Protein AF-A0A7S1SWR7-F1 (afdb_monomer)

Sequence (263 aa):
DARFLPPALGGLPREDAVSFLPQLVTLESRAFLAALSRLLERRQGREALFTPAQLLVAIHGIEISAGPSPTPSLDQVKAAIQACLNNRRYFGKEALALTLENMKQMTPLPKLFMWTVICMSRTASELGPFILGLLREITPKVWGAREQWQGFVMCCKLMAPASFPLLAELSPEMLAAAAKRLPRPLLLNLKAFATGERCQLAEMQRRRVVEVVDAAAAKPPAPKPTAEAAAAAAPAATTAAATTSGATEGSGVVDNGTDDEVE

Radius of gyration: 29.42 Å; Cα contacts (8 Å, |Δi|>4): 214; chains: 1; bounding box: 88×69×75 Å

Nearest PDB structures (foldseek):
  6iur-assembly1_B  TM=4.273E-01  e=7.123E-01  Homo sapiens
  5wyl-assembly2_C  TM=2.829E-01  e=8.411E+00  Thermochaetoides thermophila DSM 1495
  6qnx-assembly1_A  TM=2.712E-01  e=8.790E+00  Homo sapiens

Foldseek 3Di:
DLLPVQVVLLPDALVVVLVCLQSLLPDDLVSNVSSVCSQDDDDDNRHRSDQLLRVLLSLLVQDADPDPDSGDHPVSSVVSNLSSLQPCVRCPPVSVLSNLVVQLPDVLRRPCNLVSLQSCVVSPVVCLVVSLVSLLVCVVNQVVPVSSLVSSLVSLQVSPPVSLLVLLPDDLVSNLVSLLVHDLVVLVVSLCQLPDPVDPDDPVSSVSSNVSSVVSNPDDNDDDPPPVVVPPDDDDDDDDDDDDDDDDDDDDDDDDDDDDDDD

InterPro domains:
  IPR021850 Symplekin/Pta1 [PTHR15245] (1-232)
  IPR022075 Symplekin C-terminal [PF12295] (1-180)

Organism: NCBI:txid63592

Secondary structure (DSSP, 8-state):
-GGGHHHHGGGS-HHHHHHHHHHHTTS-HHHHHHHHHHHHS-BTTBPPS--HHHHHHHHHT-----SSS-PPPHHHHHHHHHHHHH-TTTS-HHHHHHHHHHHHHSSSPPTTHHHHHHHHHHH-GGGHHHHHHHHHHHHHHHHT-HHHHHHHHHHHHHTTTTTHHHHHHS-HHHHHHHHTTS-HHHHHHHHHHHTSTT--S-HHHHHHHHHHHHHHHHSPPPPP--GGGGSS--PPP--------------------------

Mean predicted aligned error: 11.48 Å

Structure (mmCIF, N/CA/C/O backbone):
data_AF-A0A7S1SWR7-F1
#
_entry.id   AF-A0A7S1SWR7-F1
#
loop_
_atom_site.group_PDB
_atom_site.id
_atom_site.type_symbol
_atom_site.label_atom_id
_atom_site.label_alt_id
_atom_sit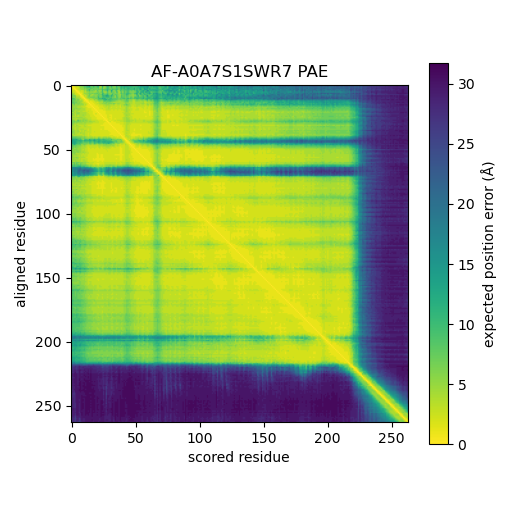e.label_comp_id
_atom_site.label_asym_id
_atom_site.label_entity_id
_atom_site.label_seq_id
_atom_site.pdbx_PDB_ins_code
_atom_site.Cartn_x
_atom_site.Cartn_y
_atom_site.Cartn_z
_atom_site.occupancy
_atom_site.B_iso_or_equiv
_atom_site.auth_seq_id
_atom_site.auth_comp_id
_atom_site.auth_asym_id
_atom_site.auth_atom_id
_atom_site.pdbx_PDB_model_num
ATOM 1 N N . ASP A 1 1 ? 17.162 -15.226 -25.023 1.00 62.09 1 ASP A N 1
ATOM 2 C CA . ASP A 1 1 ? 17.799 -14.906 -23.730 1.00 62.09 1 ASP A CA 1
ATOM 3 C C . ASP A 1 1 ? 17.419 -13.480 -23.346 1.00 62.09 1 ASP A C 1
ATOM 5 O O . ASP A 1 1 ? 17.655 -12.560 -24.126 1.00 62.09 1 ASP A O 1
ATOM 9 N N . ALA A 1 2 ? 16.776 -13.313 -22.186 1.00 72.81 2 ALA A N 1
ATOM 10 C CA . ALA A 1 2 ? 16.235 -12.034 -21.726 1.00 72.81 2 ALA A CA 1
ATOM 11 C C . ALA A 1 2 ? 17.313 -10.946 -21.563 1.00 72.81 2 ALA A C 1
ATOM 13 O O . ALA A 1 2 ? 17.005 -9.757 -21.634 1.00 72.81 2 ALA A O 1
ATOM 14 N N . ARG A 1 3 ? 18.587 -11.329 -21.397 1.00 73.50 3 ARG A N 1
ATOM 15 C CA . ARG A 1 3 ? 19.718 -10.400 -21.225 1.00 73.50 3 ARG A CA 1
ATOM 16 C C . ARG A 1 3 ? 19.984 -9.525 -22.452 1.00 73.50 3 ARG A C 1
ATOM 18 O O . ARG A 1 3 ? 20.563 -8.452 -22.306 1.00 73.50 3 ARG A O 1
ATOM 25 N N . PHE A 1 4 ? 19.532 -9.939 -23.638 1.00 75.12 4 PHE A N 1
ATOM 26 C CA . PHE A 1 4 ? 19.667 -9.164 -24.880 1.00 75.12 4 PHE A CA 1
ATOM 27 C C . PHE A 1 4 ? 18.456 -8.270 -25.179 1.00 75.12 4 PHE A C 1
ATOM 29 O O . PHE A 1 4 ? 18.496 -7.495 -26.132 1.00 75.12 4 PHE A O 1
ATOM 36 N N . LEU A 1 5 ? 17.394 -8.333 -24.367 1.00 73.81 5 LEU A N 1
ATOM 37 C CA . LEU A 1 5 ? 16.222 -7.472 -24.535 1.00 73.81 5 LEU A CA 1
ATOM 38 C C . LEU A 1 5 ? 16.513 -5.990 -24.260 1.00 73.81 5 LEU A C 1
ATOM 40 O O . LEU A 1 5 ? 16.083 -5.171 -25.071 1.00 73.81 5 LEU A O 1
ATOM 44 N N . PRO A 1 6 ? 17.245 -5.587 -23.195 1.00 75.69 6 PRO A N 1
ATOM 45 C CA . PRO A 1 6 ? 17.381 -4.171 -22.845 1.00 75.69 6 PRO A CA 1
ATOM 46 C C . PRO A 1 6 ? 17.932 -3.272 -23.971 1.00 75.69 6 PRO A C 1
ATOM 48 O O . PRO A 1 6 ? 17.409 -2.167 -24.138 1.00 75.69 6 PRO A O 1
ATOM 51 N N . PRO A 1 7 ? 18.928 -3.698 -24.779 1.00 73.62 7 PRO A N 1
ATOM 52 C CA . PRO A 1 7 ? 19.359 -2.942 -25.957 1.00 73.62 7 PRO A CA 1
ATOM 53 C C . PRO A 1 7 ? 18.280 -2.783 -27.042 1.00 73.62 7 PRO A C 1
ATOM 55 O O . PRO A 1 7 ? 18.225 -1.732 -27.678 1.00 73.62 7 PRO A O 1
ATOM 58 N N . ALA A 1 8 ? 17.417 -3.786 -27.234 1.00 73.69 8 ALA A N 1
ATOM 59 C CA . ALA A 1 8 ? 16.396 -3.815 -28.284 1.00 73.69 8 ALA A CA 1
ATOM 60 C C . ALA A 1 8 ? 15.129 -3.004 -27.941 1.00 73.69 8 ALA A C 1
ATOM 62 O O . ALA A 1 8 ? 14.429 -2.551 -28.846 1.00 73.69 8 ALA A O 1
ATOM 63 N N . LEU A 1 9 ? 14.859 -2.750 -26.651 1.00 75.25 9 LEU A N 1
ATOM 64 C CA . LEU A 1 9 ? 13.636 -2.070 -26.189 1.00 75.25 9 LEU A CA 1
ATOM 65 C C . LEU A 1 9 ? 13.410 -0.687 -26.816 1.00 75.25 9 LEU A C 1
ATOM 67 O O . LEU A 1 9 ? 12.269 -0.287 -26.998 1.00 75.25 9 LEU A O 1
ATOM 71 N N . GLY A 1 10 ? 14.469 0.047 -27.175 1.00 68.06 10 GLY A N 1
ATOM 72 C CA . GLY A 1 10 ? 14.339 1.404 -27.727 1.00 68.06 10 GLY A CA 1
ATOM 73 C C . GLY A 1 10 ? 13.689 1.482 -29.118 1.00 68.06 10 GLY A C 1
ATOM 74 O O . GLY A 1 10 ? 13.338 2.577 -29.559 1.00 68.06 10 GLY A O 1
ATOM 75 N N . GLY A 1 11 ? 13.561 0.350 -29.817 1.00 70.25 11 GLY A N 1
ATOM 76 C CA . GLY A 1 11 ? 12.973 0.271 -31.156 1.00 70.25 11 GLY A CA 1
ATOM 77 C C . GLY A 1 11 ? 11.552 -0.291 -31.209 1.00 70.25 11 GLY A C 1
ATOM 78 O O . GLY A 1 11 ? 10.934 -0.191 -32.266 1.00 70.25 11 GLY A O 1
ATOM 79 N N . LEU A 1 12 ? 11.047 -0.869 -30.115 1.00 78.19 12 LEU A N 1
ATOM 80 C CA . LEU A 1 12 ? 9.793 -1.629 -30.103 1.00 78.19 12 LEU A CA 1
ATOM 81 C C . LEU A 1 12 ? 8.556 -0.733 -29.922 1.00 78.19 12 LEU A C 1
ATOM 83 O O . LEU A 1 12 ? 8.640 0.285 -29.226 1.00 78.19 12 LEU A O 1
ATOM 87 N N . PRO A 1 13 ? 7.393 -1.113 -30.485 1.00 82.25 13 PRO A N 1
ATOM 88 C CA . PRO A 1 13 ? 6.122 -0.516 -30.104 1.00 82.25 13 PRO A CA 1
ATOM 89 C C . PRO A 1 13 ? 5.775 -0.876 -28.651 1.00 82.25 13 PRO A C 1
ATOM 91 O O . PRO A 1 13 ? 6.282 -1.837 -28.064 1.00 82.25 13 PRO A O 1
ATOM 94 N N . ARG A 1 14 ? 4.897 -0.073 -28.042 1.00 81.88 14 ARG A N 1
ATOM 95 C CA . ARG A 1 14 ? 4.527 -0.209 -26.624 1.00 81.88 14 ARG A CA 1
ATOM 96 C C . ARG A 1 14 ? 3.945 -1.589 -26.302 1.00 81.88 14 ARG A C 1
ATOM 98 O O . ARG A 1 14 ? 4.272 -2.141 -25.258 1.00 81.88 14 ARG A O 1
ATOM 105 N N . GLU A 1 15 ? 3.093 -2.126 -27.170 1.00 84.31 15 GLU A N 1
ATOM 106 C CA . GLU A 1 15 ? 2.455 -3.441 -27.006 1.00 84.31 15 GLU A CA 1
ATOM 107 C C . GLU A 1 15 ? 3.469 -4.588 -26.935 1.00 84.31 15 GLU A C 1
ATOM 109 O O . GLU A 1 15 ? 3.435 -5.387 -25.996 1.00 84.31 15 GLU A O 1
ATOM 114 N N . ASP A 1 16 ? 4.455 -4.586 -27.831 1.00 83.94 16 ASP A N 1
ATOM 115 C CA . ASP A 1 16 ? 5.547 -5.555 -27.812 1.00 83.94 16 ASP A CA 1
ATOM 116 C C . ASP A 1 16 ? 6.371 -5.411 -26.533 1.00 83.94 16 ASP A C 1
ATOM 118 O O . ASP A 1 16 ? 6.679 -6.404 -25.875 1.00 83.94 16 ASP A O 1
ATOM 122 N N . ALA A 1 17 ? 6.669 -4.179 -26.108 1.00 86.00 17 ALA A N 1
ATOM 123 C CA . ALA A 1 17 ? 7.388 -3.941 -24.859 1.00 86.00 17 ALA A CA 1
ATOM 124 C C . ALA A 1 17 ? 6.635 -4.488 -23.630 1.00 86.00 17 ALA A C 1
ATOM 126 O O . ALA A 1 17 ? 7.275 -5.044 -22.735 1.00 86.00 17 ALA A O 1
ATOM 127 N N . VAL A 1 18 ? 5.295 -4.392 -23.595 1.00 87.50 18 VAL A N 1
ATOM 128 C CA . VAL A 1 18 ? 4.468 -5.016 -22.543 1.00 87.50 18 VAL A CA 1
ATOM 129 C C . VAL A 1 18 ? 4.629 -6.537 -22.554 1.00 87.50 18 VAL A C 1
ATOM 131 O O . VAL A 1 18 ? 4.818 -7.129 -21.492 1.00 87.50 18 VAL A O 1
ATOM 134 N N . SER A 1 19 ? 4.626 -7.169 -23.732 1.00 88.50 19 SER A N 1
ATOM 135 C CA . SER A 1 19 ? 4.771 -8.629 -23.861 1.00 88.50 19 SER A CA 1
ATOM 136 C C . SER A 1 19 ? 6.112 -9.164 -23.329 1.00 88.50 19 SER A C 1
ATOM 138 O O . SER A 1 19 ? 6.189 -10.304 -22.868 1.00 88.50 19 SER A O 1
ATOM 140 N N . PHE A 1 20 ? 7.158 -8.327 -23.314 1.00 89.44 20 PHE A N 1
ATOM 141 C CA . PHE A 1 20 ? 8.475 -8.673 -22.774 1.00 89.44 20 PHE A CA 1
ATOM 142 C C . PHE A 1 20 ? 8.644 -8.374 -21.278 1.00 89.44 20 PHE A C 1
ATOM 144 O O . PHE A 1 20 ? 9.608 -8.860 -20.682 1.00 89.44 20 PHE A O 1
ATOM 151 N N . LEU A 1 21 ? 7.729 -7.636 -20.633 1.00 91.44 21 LEU A N 1
ATOM 152 C CA . LEU A 1 21 ? 7.816 -7.333 -19.195 1.00 91.44 21 LEU A CA 1
ATOM 153 C C . LEU A 1 21 ? 8.011 -8.575 -18.307 1.00 91.44 21 LEU A C 1
ATOM 155 O O . LEU A 1 21 ? 8.869 -8.504 -17.423 1.00 91.44 21 LEU A O 1
ATOM 159 N N . PRO A 1 22 ? 7.324 -9.718 -18.536 1.00 91.81 22 PRO A N 1
ATOM 160 C CA . PRO A 1 22 ? 7.551 -10.934 -17.759 1.00 91.81 22 PRO A CA 1
ATOM 161 C C . PRO A 1 22 ? 9.004 -11.409 -17.805 1.00 91.81 22 PRO A C 1
ATOM 163 O O . PRO A 1 22 ? 9.531 -11.864 -16.799 1.00 91.81 22 PRO A O 1
ATOM 166 N N . GLN A 1 23 ? 9.679 -11.254 -18.946 1.00 90.75 23 GLN A N 1
ATOM 167 C CA . GLN A 1 23 ? 11.084 -11.627 -19.098 1.00 90.75 23 GLN A CA 1
ATOM 168 C C . GLN A 1 23 ? 11.996 -10.589 -18.439 1.00 90.75 23 GLN A C 1
ATOM 170 O O . GLN A 1 23 ? 12.957 -10.956 -17.767 1.00 90.75 23 GLN A O 1
ATOM 175 N N . LEU A 1 24 ? 11.680 -9.296 -18.564 1.00 91.62 24 LEU A N 1
ATOM 176 C CA . LEU A 1 24 ? 12.480 -8.226 -17.966 1.00 91.62 24 LEU A CA 1
ATOM 177 C C . LEU A 1 24 ? 12.546 -8.311 -16.438 1.00 91.62 24 LEU A C 1
ATOM 179 O O . LEU A 1 24 ? 13.611 -8.077 -15.875 1.00 91.62 24 LEU A O 1
ATOM 183 N N . VAL A 1 25 ? 11.454 -8.679 -15.760 1.00 93.31 25 VAL A N 1
ATOM 184 C CA . VAL A 1 25 ? 11.441 -8.791 -14.287 1.00 93.31 25 VAL A CA 1
ATOM 185 C C . VAL A 1 25 ? 12.225 -10.000 -13.756 1.00 93.31 25 VAL A C 1
ATOM 187 O O . VAL A 1 25 ? 12.493 -10.066 -12.560 1.00 93.31 25 VAL A O 1
ATOM 190 N N . THR A 1 26 ? 12.617 -10.943 -14.625 1.00 91.75 26 THR A N 1
ATOM 191 C CA . THR A 1 26 ? 13.512 -12.063 -14.262 1.00 91.75 26 THR A CA 1
ATOM 192 C C . THR A 1 26 ? 14.993 -11.692 -14.304 1.00 91.75 26 THR A C 1
ATOM 194 O O . THR A 1 26 ? 15.828 -12.462 -13.832 1.00 91.75 26 THR A O 1
ATOM 197 N N . LEU A 1 27 ? 15.334 -10.526 -14.865 1.00 91.69 27 LEU A N 1
ATOM 198 C CA . LEU A 1 27 ? 16.712 -10.059 -14.966 1.00 91.69 27 LEU A CA 1
ATOM 199 C C . LEU A 1 27 ? 17.295 -9.703 -13.595 1.00 91.69 27 LEU A C 1
ATOM 201 O O . LEU A 1 27 ? 16.595 -9.259 -12.687 1.00 91.69 27 LEU A O 1
ATOM 205 N N . GLU A 1 28 ? 18.619 -9.803 -13.480 1.00 90.56 28 GLU A N 1
ATOM 206 C CA . GLU A 1 28 ? 19.344 -9.276 -12.324 1.00 90.56 28 GLU A CA 1
ATOM 207 C C . GLU A 1 28 ? 19.140 -7.762 -12.175 1.00 90.56 28 GLU A C 1
ATOM 209 O O . GLU A 1 28 ? 19.005 -7.032 -13.163 1.00 90.56 28 GLU A O 1
ATOM 214 N N . SER A 1 29 ? 19.211 -7.265 -10.935 1.00 89.69 29 SER A N 1
ATOM 215 C CA . SER A 1 29 ? 18.894 -5.877 -10.575 1.00 89.69 29 SER A CA 1
ATOM 216 C C . SER A 1 29 ? 19.547 -4.831 -11.484 1.00 89.69 29 SER A C 1
ATOM 218 O O . SER A 1 29 ? 18.890 -3.880 -11.904 1.00 89.69 29 SER A O 1
ATOM 220 N N . ARG A 1 30 ? 20.829 -5.001 -11.842 1.00 90.25 30 ARG A N 1
ATOM 221 C CA . ARG A 1 30 ? 21.541 -4.055 -12.718 1.00 90.25 30 ARG A CA 1
ATOM 222 C C . ARG A 1 30 ? 20.960 -4.029 -14.135 1.00 90.25 30 ARG A C 1
ATOM 224 O O . ARG A 1 30 ? 20.759 -2.950 -14.690 1.00 90.25 30 ARG A O 1
ATOM 231 N N . ALA A 1 31 ? 20.693 -5.198 -14.713 1.00 92.06 31 ALA A N 1
ATOM 232 C CA . ALA A 1 31 ? 20.133 -5.317 -16.056 1.00 92.06 31 ALA A CA 1
ATOM 233 C C . ALA A 1 31 ? 18.676 -4.832 -16.098 1.00 92.06 31 ALA A C 1
ATOM 235 O O . ALA A 1 31 ? 18.294 -4.117 -17.025 1.00 92.06 31 ALA A O 1
ATOM 236 N N . PHE A 1 32 ? 17.898 -5.127 -15.054 1.00 93.75 32 PHE A N 1
ATOM 237 C CA . PHE A 1 32 ? 16.537 -4.623 -14.906 1.00 93.75 32 PHE A CA 1
ATOM 238 C C . PHE A 1 32 ? 16.489 -3.088 -14.824 1.00 93.75 32 PHE A C 1
ATOM 240 O O . PHE A 1 32 ? 15.742 -2.455 -15.565 1.00 93.75 32 PHE A O 1
ATOM 247 N N . LEU A 1 33 ? 17.336 -2.454 -14.003 1.00 92.06 33 LEU A N 1
ATOM 248 C CA . LEU A 1 33 ? 17.403 -0.986 -13.901 1.00 92.06 33 LEU A CA 1
ATOM 249 C C . LEU A 1 33 ? 17.833 -0.316 -15.219 1.00 92.06 33 LEU A C 1
ATOM 251 O O . LEU A 1 33 ? 17.349 0.771 -15.559 1.00 92.06 33 LEU A O 1
ATOM 255 N N . ALA A 1 34 ? 18.721 -0.964 -15.979 1.00 91.56 34 ALA A N 1
ATOM 256 C CA . ALA A 1 34 ? 19.092 -0.505 -17.314 1.00 91.56 34 ALA A CA 1
ATOM 257 C C . ALA A 1 34 ? 17.899 -0.584 -18.282 1.00 91.56 34 ALA A C 1
ATOM 259 O O . ALA A 1 34 ? 17.647 0.379 -19.008 1.00 91.56 34 ALA A O 1
ATOM 260 N N . ALA A 1 35 ? 17.132 -1.679 -18.248 1.00 92.31 35 ALA A N 1
ATOM 261 C CA . ALA A 1 35 ? 15.904 -1.826 -19.027 1.00 92.31 35 ALA A CA 1
ATOM 262 C C . ALA A 1 35 ? 14.859 -0.761 -18.651 1.00 92.31 35 ALA A C 1
ATOM 264 O O . ALA A 1 35 ? 14.334 -0.091 -19.538 1.00 92.31 35 ALA A O 1
ATOM 265 N N . LEU A 1 36 ? 14.625 -0.523 -17.354 1.00 92.75 36 LEU A N 1
ATOM 266 C CA . LEU A 1 36 ? 13.719 0.528 -16.874 1.00 92.75 36 LEU A CA 1
ATOM 267 C C . LEU A 1 36 ? 14.095 1.905 -17.425 1.00 92.75 36 LEU A C 1
ATOM 269 O O . LEU A 1 36 ? 13.233 2.618 -17.929 1.00 92.75 36 LEU A O 1
ATOM 273 N N . SER A 1 37 ? 15.380 2.270 -17.376 1.00 92.19 37 SER A N 1
ATOM 274 C CA . SER A 1 37 ? 15.835 3.560 -17.912 1.00 92.19 37 SER A CA 1
ATOM 275 C C . SER A 1 37 ? 15.515 3.682 -19.404 1.00 92.19 37 SER A C 1
ATOM 277 O O . SER A 1 37 ? 15.048 4.720 -19.849 1.00 92.19 37 SER A O 1
ATOM 279 N N . ARG A 1 38 ? 15.658 2.600 -20.179 1.00 90.75 38 ARG A N 1
ATOM 280 C CA . ARG A 1 38 ? 15.314 2.598 -21.612 1.00 90.75 38 ARG A CA 1
ATOM 281 C C . ARG A 1 38 ? 13.815 2.734 -21.878 1.00 90.75 38 ARG A C 1
ATOM 283 O O . ARG A 1 38 ? 13.456 3.342 -22.878 1.00 90.75 38 ARG A O 1
ATOM 290 N N . LEU A 1 39 ? 12.969 2.187 -21.008 1.00 92.19 39 LEU A N 1
ATOM 291 C CA . LEU A 1 39 ? 11.510 2.280 -21.126 1.00 92.19 39 LEU A CA 1
ATOM 292 C C . LEU A 1 39 ? 10.970 3.666 -20.739 1.00 92.19 39 LEU A C 1
ATOM 294 O O . LEU A 1 39 ? 9.933 4.083 -21.254 1.00 92.19 39 LEU A O 1
ATOM 298 N N . LEU A 1 40 ? 11.664 4.362 -19.834 1.00 92.75 40 LEU A N 1
ATOM 299 C CA . LEU A 1 40 ? 11.213 5.616 -19.221 1.00 92.75 40 LEU A CA 1
ATOM 300 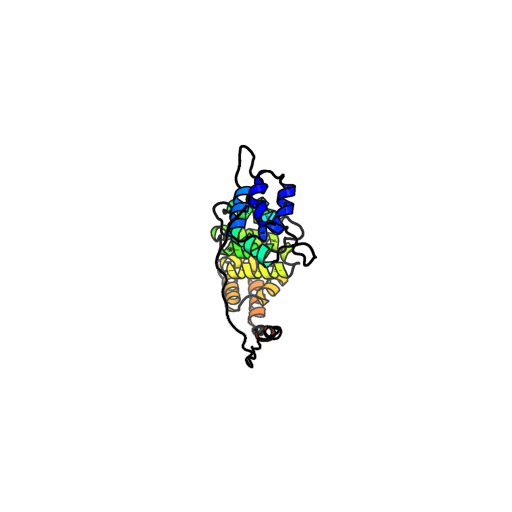C C . LEU A 1 40 ? 11.882 6.871 -19.800 1.00 92.75 40 LEU A C 1
ATOM 302 O O . LEU A 1 40 ? 11.346 7.968 -19.656 1.00 92.75 40 LEU A O 1
ATOM 306 N N . GLU A 1 41 ? 13.050 6.746 -20.430 1.00 90.62 41 GLU A N 1
ATOM 307 C CA . GLU A 1 41 ? 13.775 7.882 -21.005 1.00 90.62 41 GLU A CA 1
ATOM 308 C C . GLU A 1 41 ? 13.410 8.117 -22.477 1.00 90.62 41 GLU A C 1
ATOM 310 O O . GLU A 1 41 ? 13.312 7.192 -23.285 1.00 90.62 41 GLU A O 1
ATOM 315 N N . ARG A 1 42 ? 13.294 9.397 -22.849 1.00 84.56 42 ARG A N 1
ATOM 316 C CA . ARG A 1 42 ? 13.173 9.837 -24.244 1.00 84.56 42 ARG A CA 1
ATOM 317 C C . ARG A 1 42 ? 14.459 9.506 -25.009 1.00 84.56 42 ARG A C 1
ATOM 319 O O . ARG A 1 42 ? 15.555 9.782 -24.519 1.00 84.56 42 ARG A O 1
ATOM 326 N N . ARG A 1 43 ? 14.360 8.981 -26.235 1.00 77.50 43 ARG A N 1
ATOM 327 C CA . ARG A 1 43 ? 15.537 8.665 -27.070 1.00 77.50 43 ARG A CA 1
ATOM 328 C C . ARG A 1 43 ? 15.350 9.149 -28.500 1.00 77.50 43 ARG A C 1
ATOM 330 O O . ARG A 1 43 ? 14.326 8.876 -29.108 1.00 77.50 43 ARG A O 1
ATOM 337 N N . GLN A 1 44 ? 16.368 9.821 -29.049 1.00 74.56 44 GLN A N 1
ATOM 338 C CA . GLN A 1 44 ? 16.469 10.139 -30.486 1.00 74.56 44 GLN A CA 1
ATOM 339 C C . GLN A 1 44 ? 15.175 10.741 -31.078 1.00 74.56 44 GLN A C 1
ATOM 341 O O . GLN A 1 44 ? 14.678 10.297 -32.107 1.00 74.56 44 GLN A O 1
ATOM 346 N N . GLY A 1 45 ? 14.579 11.717 -30.385 1.00 73.00 45 GLY A N 1
ATOM 347 C CA . GLY A 1 45 ? 13.344 12.382 -30.818 1.00 73.00 45 GLY A CA 1
ATOM 348 C C . GLY A 1 45 ? 12.039 11.639 -30.498 1.00 73.00 45 GLY A C 1
ATOM 349 O O . GLY A 1 45 ? 11.003 12.296 -30.430 1.00 73.00 45 GLY A O 1
ATOM 350 N N . ARG A 1 46 ? 12.076 10.335 -30.192 1.00 76.81 46 ARG A N 1
ATOM 351 C CA . ARG A 1 46 ? 10.905 9.521 -29.814 1.00 76.81 46 ARG A CA 1
ATOM 352 C C . ARG A 1 46 ? 10.546 9.691 -28.346 1.00 76.81 46 ARG A C 1
ATOM 354 O O . ARG A 1 46 ? 11.444 9.759 -27.509 1.00 76.81 46 ARG A O 1
ATOM 361 N N . GLU A 1 47 ? 9.251 9.754 -28.048 1.00 83.75 47 GLU A N 1
ATOM 362 C CA . GLU A 1 47 ? 8.734 9.808 -26.677 1.00 83.75 47 GLU A CA 1
ATOM 363 C C . GLU A 1 47 ? 9.104 8.559 -25.867 1.00 83.75 47 GLU A C 1
ATOM 365 O O . GLU A 1 47 ? 9.435 7.510 -26.424 1.00 83.75 47 GLU A O 1
ATOM 370 N N . ALA A 1 48 ? 9.070 8.683 -24.539 1.00 88.38 48 ALA A N 1
ATOM 371 C CA . ALA A 1 48 ? 9.250 7.538 -23.657 1.00 88.38 48 ALA A CA 1
ATOM 372 C C . ALA A 1 48 ? 8.141 6.504 -23.901 1.00 88.38 48 ALA A C 1
ATOM 374 O O . ALA A 1 48 ? 6.969 6.857 -24.053 1.00 88.38 48 ALA A O 1
ATOM 375 N N . LEU A 1 49 ? 8.505 5.219 -23.895 1.00 90.00 49 LEU A N 1
ATOM 376 C CA . LEU A 1 49 ? 7.541 4.141 -24.119 1.00 90.00 49 LEU A CA 1
ATOM 377 C C . LEU A 1 49 ? 6.517 4.040 -22.995 1.00 90.00 49 LEU A C 1
ATOM 379 O O . LEU A 1 49 ? 5.395 3.618 -23.245 1.00 90.00 49 LEU A O 1
ATOM 383 N N . PHE A 1 50 ? 6.883 4.428 -21.774 1.00 93.44 50 PHE A N 1
ATOM 384 C CA . PHE A 1 50 ? 5.982 4.460 -20.631 1.00 93.44 50 PHE A CA 1
ATOM 385 C C . PHE A 1 50 ? 6.231 5.702 -19.785 1.00 93.44 50 PHE A C 1
ATOM 387 O O . PHE A 1 50 ? 7.369 6.131 -19.602 1.00 93.44 50 PHE A O 1
ATOM 394 N N . THR A 1 51 ? 5.170 6.225 -19.174 1.00 95.56 51 THR A N 1
ATOM 395 C CA . THR A 1 51 ? 5.349 7.000 -17.944 1.00 95.56 51 THR A CA 1
ATOM 396 C C . THR A 1 51 ? 5.696 6.048 -16.791 1.00 95.56 51 THR A C 1
ATOM 398 O O . THR A 1 51 ? 5.319 4.870 -16.837 1.00 95.56 51 THR A O 1
ATOM 401 N N . PRO A 1 52 ? 6.355 6.520 -15.716 1.00 96.88 52 PRO A N 1
ATOM 402 C CA . PRO A 1 52 ? 6.658 5.669 -14.564 1.00 96.88 52 PRO A CA 1
ATOM 403 C C . PRO A 1 52 ? 5.409 4.980 -13.992 1.00 96.88 52 PRO A C 1
ATOM 405 O O . PRO A 1 52 ? 5.431 3.781 -13.722 1.00 96.88 52 PRO A O 1
ATOM 408 N N . ALA A 1 53 ? 4.285 5.698 -13.901 1.00 97.38 53 ALA A N 1
ATOM 409 C CA . ALA A 1 53 ? 3.032 5.122 -13.423 1.00 97.38 53 ALA A CA 1
ATOM 410 C C . ALA A 1 53 ? 2.498 4.015 -14.345 1.00 97.38 53 ALA A C 1
ATOM 412 O O . ALA A 1 53 ? 2.122 2.948 -13.867 1.00 97.38 53 ALA A O 1
ATOM 413 N N . GLN A 1 54 ? 2.508 4.234 -15.665 1.00 96.56 54 GLN A N 1
ATOM 414 C CA . GLN A 1 54 ? 2.065 3.226 -16.636 1.00 96.56 54 GLN A CA 1
ATOM 415 C C . GLN A 1 54 ? 2.912 1.955 -16.558 1.00 96.56 54 GLN A C 1
ATOM 417 O O . GLN A 1 54 ? 2.365 0.855 -16.582 1.00 96.56 54 GLN A O 1
ATOM 422 N N . LEU A 1 55 ? 4.233 2.098 -16.433 1.00 96.94 55 LEU A N 1
ATOM 423 C CA . LEU A 1 55 ? 5.134 0.955 -16.335 1.00 96.94 55 LEU A CA 1
ATOM 424 C C . LEU A 1 55 ? 4.889 0.150 -15.057 1.00 96.94 55 LEU A C 1
ATOM 426 O O . LEU A 1 55 ? 4.828 -1.075 -15.101 1.00 96.94 55 LEU A O 1
ATOM 430 N N . LEU A 1 56 ? 4.712 0.825 -13.918 1.00 97.25 56 LEU A N 1
ATOM 431 C CA . LEU A 1 56 ? 4.475 0.136 -12.654 1.00 97.25 56 LEU A CA 1
ATOM 432 C C . LEU A 1 56 ? 3.111 -0.565 -12.633 1.00 97.25 56 LEU A C 1
ATOM 434 O O . LEU A 1 56 ? 3.031 -1.687 -12.136 1.00 97.25 56 LEU A O 1
ATOM 438 N N . VAL A 1 57 ? 2.067 0.035 -13.219 1.00 97.50 57 VAL A N 1
ATOM 439 C CA . VAL A 1 57 ? 0.768 -0.632 -13.433 1.00 97.50 57 VAL A CA 1
ATOM 440 C C . VAL A 1 57 ? 0.934 -1.863 -14.329 1.00 97.50 57 VAL A C 1
ATOM 442 O O . VAL A 1 57 ? 0.433 -2.930 -13.987 1.00 97.50 57 VAL A O 1
ATOM 445 N N . ALA A 1 58 ? 1.689 -1.754 -15.428 1.00 96.00 58 ALA A N 1
ATOM 446 C CA . ALA A 1 58 ? 1.930 -2.874 -16.336 1.00 96.00 58 ALA A CA 1
ATOM 447 C C . ALA A 1 58 ? 2.677 -4.034 -15.650 1.00 96.00 58 ALA A C 1
ATOM 449 O O . ALA A 1 58 ? 2.305 -5.189 -15.831 1.00 96.00 58 ALA A O 1
ATOM 450 N N . ILE A 1 59 ? 3.661 -3.741 -14.789 1.00 96.31 59 ILE A N 1
ATOM 451 C CA . ILE A 1 59 ? 4.352 -4.760 -13.978 1.00 96.31 59 ILE A CA 1
ATOM 452 C C . ILE A 1 59 ? 3.379 -5.476 -13.022 1.00 96.31 59 ILE A C 1
ATOM 454 O O . ILE A 1 59 ? 3.502 -6.681 -12.816 1.00 96.31 59 ILE A O 1
ATOM 458 N N . HIS A 1 60 ? 2.386 -4.774 -12.461 1.00 95.88 60 HIS A N 1
ATOM 459 C CA . HIS A 1 60 ? 1.355 -5.398 -11.616 1.00 95.88 60 HIS A CA 1
ATOM 460 C C . HIS A 1 60 ? 0.367 -6.275 -12.397 1.00 95.88 60 HIS A C 1
ATOM 462 O O . HIS A 1 60 ? -0.308 -7.100 -11.781 1.00 95.88 60 HIS A O 1
ATOM 468 N N . GLY A 1 61 ? 0.274 -6.093 -13.717 1.00 93.19 61 GLY A N 1
ATOM 469 C CA . GLY A 1 61 ? -0.541 -6.905 -14.621 1.00 93.19 61 GLY A CA 1
ATOM 470 C C . GLY A 1 61 ? 0.173 -8.142 -15.171 1.00 93.19 61 GLY A C 1
ATOM 471 O O . GLY A 1 61 ? -0.403 -8.846 -15.992 1.00 93.19 61 GLY A O 1
ATOM 472 N N . ILE A 1 62 ? 1.418 -8.410 -14.761 1.00 92.31 62 ILE A N 1
ATOM 473 C CA . ILE A 1 62 ? 2.126 -9.628 -15.164 1.00 92.31 62 ILE A CA 1
ATOM 474 C C . ILE A 1 62 ? 1.433 -10.839 -14.536 1.00 92.31 62 ILE A C 1
ATOM 476 O O . ILE A 1 62 ? 1.354 -10.961 -13.312 1.00 92.31 62 ILE A O 1
ATOM 480 N N . GLU A 1 63 ? 0.980 -11.756 -15.386 1.00 86.69 63 GLU A N 1
ATOM 481 C CA . GLU A 1 63 ? 0.398 -13.021 -14.954 1.00 86.69 63 GLU A CA 1
ATOM 482 C C . GLU A 1 63 ? 1.461 -13.929 -14.328 1.00 86.69 63 GLU A C 1
ATOM 484 O O . GLU A 1 63 ? 2.492 -14.245 -14.927 1.00 86.69 63 GLU A O 1
ATOM 489 N N . ILE A 1 64 ? 1.187 -14.375 -13.103 1.00 83.25 64 ILE A N 1
ATOM 490 C CA . ILE A 1 64 ? 2.057 -15.269 -12.337 1.00 83.25 64 ILE A CA 1
ATOM 491 C C . ILE A 1 64 ? 1.419 -16.654 -12.392 1.00 83.25 64 ILE A C 1
ATOM 493 O O . ILE A 1 64 ? 0.607 -17.010 -11.536 1.00 83.25 64 ILE A O 1
ATOM 497 N N . SER A 1 65 ? 1.749 -17.413 -13.435 1.00 71.88 65 SER A N 1
ATOM 498 C CA . SER A 1 65 ? 1.235 -18.769 -13.655 1.00 71.88 65 SER A CA 1
ATOM 499 C C . SER A 1 65 ? 2.344 -19.806 -13.506 1.00 71.88 65 SER A C 1
ATOM 501 O O . SER A 1 65 ? 3.476 -19.549 -13.895 1.00 71.88 65 SER A O 1
ATOM 503 N N . ALA A 1 66 ? 2.014 -20.993 -12.996 1.00 58.31 66 ALA A N 1
ATOM 504 C CA . ALA A 1 66 ? 2.921 -22.144 -12.907 1.00 58.31 66 ALA A CA 1
ATOM 505 C C . ALA A 1 66 ? 2.992 -22.962 -14.220 1.00 58.31 66 ALA A C 1
ATOM 507 O O . ALA A 1 66 ? 3.305 -24.149 -14.197 1.00 58.31 66 ALA A O 1
ATOM 508 N N . GLY A 1 67 ? 2.615 -22.356 -15.352 1.00 59.22 67 GLY A N 1
ATOM 509 C CA . GLY A 1 67 ? 2.602 -23.004 -16.664 1.00 59.22 67 GLY A CA 1
ATOM 510 C C . GLY A 1 67 ? 3.999 -23.226 -17.272 1.00 59.22 67 GLY A C 1
ATOM 511 O O . GLY A 1 67 ? 4.998 -22.785 -16.715 1.00 59.22 67 GLY A O 1
ATOM 512 N N . PRO A 1 68 ? 4.080 -23.882 -18.446 1.00 52.75 68 PRO A N 1
ATOM 513 C CA . PRO A 1 68 ? 5.344 -24.307 -19.065 1.00 52.75 68 PRO A CA 1
ATOM 514 C C . PRO A 1 68 ? 6.155 -23.182 -19.741 1.00 52.75 68 PRO A C 1
ATOM 516 O O . PRO A 1 68 ? 7.267 -23.423 -20.203 1.00 52.75 68 PRO A O 1
ATOM 519 N N . SER A 1 69 ? 5.617 -21.963 -19.831 1.00 59.38 69 SER A N 1
ATOM 520 C CA . SER A 1 69 ? 6.341 -20.785 -20.335 1.00 59.38 69 SER A CA 1
ATOM 521 C C . SER A 1 69 ? 7.194 -20.183 -19.212 1.00 59.38 69 SER A C 1
ATOM 523 O O . SER A 1 69 ? 6.760 -20.250 -18.065 1.00 59.38 69 SER A O 1
ATOM 525 N N . PRO A 1 70 ? 8.354 -19.551 -19.487 1.00 65.62 70 PRO A N 1
ATOM 526 C CA . PRO A 1 70 ? 9.142 -18.854 -18.469 1.00 65.62 70 PRO A CA 1
ATOM 527 C C . PRO A 1 70 ? 8.367 -17.642 -17.930 1.00 65.62 70 PRO A C 1
ATOM 529 O O . PRO A 1 70 ? 8.502 -16.517 -18.410 1.00 65.62 70 PRO A O 1
ATOM 532 N N . THR A 1 71 ? 7.502 -17.889 -16.955 1.00 78.88 71 THR A N 1
ATOM 533 C CA . THR A 1 71 ? 6.775 -16.886 -16.189 1.00 78.88 71 THR A CA 1
ATOM 534 C C . THR A 1 71 ? 7.610 -16.518 -14.965 1.00 78.88 71 THR A C 1
ATOM 536 O O . THR A 1 71 ? 8.227 -17.384 -14.337 1.00 78.88 71 THR A O 1
ATOM 539 N N . PRO A 1 72 ? 7.678 -15.230 -14.609 1.00 87.38 72 PRO A N 1
ATOM 540 C CA . PRO A 1 72 ? 8.403 -14.821 -13.423 1.00 87.38 72 PRO A CA 1
ATOM 541 C C . PRO A 1 72 ? 7.718 -15.354 -12.166 1.00 87.38 72 PRO A C 1
ATOM 543 O O . PRO A 1 72 ? 6.489 -15.396 -12.064 1.00 87.38 72 PRO A O 1
ATOM 546 N N . SER A 1 73 ? 8.523 -15.718 -11.172 1.00 91.19 73 SER A N 1
ATOM 547 C CA . SER A 1 73 ? 8.012 -16.057 -9.851 1.00 91.19 73 SER A CA 1
ATOM 548 C C . SER A 1 73 ? 7.408 -14.823 -9.172 1.00 91.19 73 SER A C 1
ATOM 550 O O . SER A 1 73 ? 7.760 -13.675 -9.466 1.00 91.19 73 SER A O 1
ATOM 552 N N . LEU A 1 74 ? 6.522 -15.048 -8.197 1.00 91.75 74 LEU A N 1
ATOM 553 C CA . LEU A 1 74 ? 5.949 -13.967 -7.389 1.00 91.75 74 LEU A CA 1
ATOM 554 C C . LEU A 1 74 ? 7.031 -13.098 -6.730 1.00 91.75 74 LEU A C 1
ATOM 556 O O . LEU A 1 74 ? 6.865 -11.883 -6.626 1.00 91.75 74 LEU A O 1
ATOM 560 N N . ASP A 1 75 ? 8.132 -13.710 -6.299 1.00 92.94 75 ASP A N 1
ATOM 561 C CA . ASP A 1 75 ? 9.225 -13.003 -5.638 1.00 92.94 75 ASP A CA 1
ATOM 562 C C . ASP A 1 75 ? 10.047 -12.163 -6.618 1.00 92.94 75 ASP A C 1
ATOM 564 O O . ASP A 1 75 ? 10.450 -11.057 -6.264 1.00 92.94 75 ASP A O 1
ATOM 568 N N . GLN A 1 76 ? 10.208 -12.606 -7.869 1.00 94.25 76 GLN A N 1
ATOM 569 C CA . GLN A 1 76 ? 10.824 -11.795 -8.927 1.00 94.25 76 GLN A CA 1
ATOM 570 C C . GLN A 1 76 ? 9.978 -10.557 -9.247 1.00 94.25 76 GLN A C 1
ATOM 572 O O . GLN A 1 76 ? 10.505 -9.446 -9.298 1.00 94.25 76 GLN A O 1
ATOM 577 N N . VAL A 1 77 ? 8.653 -10.708 -9.368 1.00 95.62 77 VAL A N 1
ATOM 578 C CA . VAL A 1 77 ? 7.749 -9.562 -9.584 1.00 95.62 77 VAL A CA 1
ATOM 579 C C . VAL A 1 77 ? 7.806 -8.590 -8.400 1.00 95.62 77 VAL A C 1
ATOM 581 O O . VAL A 1 77 ? 7.921 -7.378 -8.594 1.00 95.62 77 VAL A O 1
ATOM 584 N N . LYS A 1 78 ? 7.792 -9.095 -7.159 1.00 96.06 78 LYS A N 1
ATOM 585 C CA . LYS A 1 78 ? 7.956 -8.260 -5.957 1.00 96.06 78 LYS A CA 1
ATOM 586 C C . LYS A 1 78 ? 9.303 -7.535 -5.935 1.00 96.06 78 LYS A C 1
ATOM 588 O O . LYS A 1 78 ? 9.332 -6.347 -5.616 1.00 96.06 78 LYS A O 1
ATOM 593 N N . ALA A 1 79 ? 10.396 -8.212 -6.283 1.00 95.75 79 ALA A N 1
ATOM 594 C CA . ALA A 1 79 ? 11.726 -7.612 -6.343 1.00 95.75 79 ALA A CA 1
ATOM 595 C C . ALA A 1 79 ? 11.790 -6.494 -7.396 1.00 95.75 79 ALA A C 1
ATOM 597 O O . ALA A 1 79 ? 12.301 -5.410 -7.111 1.00 95.75 79 ALA A O 1
ATOM 598 N N . ALA A 1 80 ? 11.193 -6.708 -8.572 1.00 96.44 80 ALA A N 1
ATOM 599 C CA . ALA A 1 80 ? 11.078 -5.694 -9.615 1.00 96.44 80 ALA A CA 1
ATOM 600 C C . ALA A 1 80 ? 10.268 -4.473 -9.147 1.00 96.44 80 ALA A C 1
ATOM 602 O O . ALA A 1 80 ? 10.719 -3.337 -9.301 1.00 96.44 80 ALA A O 1
ATOM 603 N N . ILE A 1 81 ? 9.111 -4.686 -8.503 1.00 97.12 81 ILE A N 1
ATOM 604 C CA . ILE A 1 81 ? 8.315 -3.596 -7.917 1.00 97.12 81 ILE A CA 1
ATOM 605 C C . ILE A 1 81 ? 9.140 -2.842 -6.870 1.00 97.12 81 ILE A C 1
ATOM 607 O O . ILE A 1 81 ? 9.211 -1.618 -6.931 1.00 97.12 81 ILE A O 1
ATOM 611 N N . GLN A 1 82 ? 9.810 -3.534 -5.944 1.00 96.75 82 GLN A N 1
ATOM 612 C CA . GLN A 1 82 ? 10.670 -2.897 -4.938 1.00 96.75 82 GLN A CA 1
ATOM 613 C C . GLN A 1 82 ? 11.798 -2.076 -5.567 1.00 96.75 82 GLN A C 1
ATOM 615 O O . GLN A 1 82 ? 12.054 -0.959 -5.117 1.00 96.75 82 GLN A O 1
ATOM 620 N N . ALA A 1 83 ? 12.439 -2.582 -6.622 1.00 96.12 83 ALA A N 1
ATOM 621 C CA . ALA A 1 83 ? 13.454 -1.842 -7.361 1.00 96.12 83 ALA A CA 1
ATOM 622 C C . ALA A 1 83 ? 12.881 -0.555 -7.982 1.00 96.12 83 ALA A C 1
ATOM 624 O O . ALA A 1 83 ? 13.518 0.495 -7.888 1.00 96.12 83 ALA A O 1
ATOM 625 N N . CYS A 1 84 ? 11.661 -0.597 -8.532 1.00 96.38 84 CYS A N 1
ATOM 626 C CA . CYS A 1 84 ? 10.954 0.602 -8.989 1.00 96.38 84 CYS A CA 1
ATOM 627 C C . CYS A 1 84 ? 10.682 1.574 -7.829 1.00 96.38 84 CYS A C 1
ATOM 629 O O . CYS A 1 84 ? 11.051 2.741 -7.918 1.00 96.38 84 CYS A O 1
ATOM 631 N N . LEU A 1 85 ? 10.108 1.103 -6.714 1.00 95.81 85 LEU A N 1
ATOM 632 C CA . LEU A 1 85 ? 9.781 1.950 -5.555 1.00 95.81 85 LEU A CA 1
ATOM 633 C C . LEU A 1 85 ? 11.014 2.624 -4.933 1.00 95.81 85 LEU A C 1
ATOM 635 O O . LEU A 1 85 ? 10.912 3.742 -4.432 1.00 95.81 85 LEU A O 1
ATOM 639 N N . ASN A 1 86 ? 12.171 1.960 -4.972 1.00 94.88 86 ASN A N 1
ATOM 640 C CA . ASN A 1 86 ? 13.434 2.499 -4.467 1.00 94.88 86 ASN A CA 1
ATOM 641 C C . ASN A 1 86 ? 14.109 3.463 -5.458 1.00 94.88 86 ASN A C 1
ATOM 643 O O . ASN A 1 86 ? 14.947 4.272 -5.061 1.00 94.88 86 ASN A O 1
ATOM 647 N N . ASN A 1 87 ? 13.740 3.428 -6.741 1.00 94.56 87 ASN A N 1
ATOM 648 C CA . ASN A 1 87 ? 14.302 4.305 -7.762 1.00 94.56 87 ASN A CA 1
ATOM 649 C C . ASN A 1 87 ? 13.534 5.636 -7.848 1.00 94.56 87 ASN A C 1
ATOM 651 O O . ASN A 1 87 ? 12.781 5.906 -8.789 1.00 94.56 87 ASN A O 1
ATOM 655 N N . ARG A 1 88 ? 13.764 6.502 -6.854 1.00 92.31 88 ARG A N 1
ATOM 656 C CA . ARG A 1 88 ? 13.086 7.805 -6.718 1.00 92.31 88 ARG A CA 1
ATOM 657 C C . ARG A 1 88 ? 13.358 8.794 -7.853 1.00 92.31 88 ARG A C 1
ATOM 659 O O . ARG A 1 88 ? 12.599 9.747 -7.992 1.00 92.31 88 ARG A O 1
ATOM 666 N N . ARG A 1 89 ? 14.378 8.550 -8.687 1.00 94.25 89 ARG A N 1
ATOM 667 C CA . ARG A 1 89 ? 14.637 9.338 -9.903 1.00 94.25 89 ARG A CA 1
ATOM 668 C C . ARG A 1 89 ? 13.444 9.304 -10.861 1.00 94.25 89 ARG A C 1
ATOM 670 O O . ARG A 1 89 ? 13.136 10.322 -11.466 1.00 94.25 89 ARG A O 1
ATOM 677 N N . TYR A 1 90 ? 12.792 8.149 -10.998 1.00 94.94 90 TYR A N 1
ATOM 678 C CA . TYR A 1 90 ? 11.626 7.989 -11.872 1.00 94.94 90 TYR A CA 1
ATOM 679 C C . TYR A 1 90 ? 10.321 7.859 -11.087 1.00 94.94 90 TYR A C 1
ATOM 681 O O . TYR A 1 90 ? 9.293 8.401 -11.485 1.00 94.94 90 TYR A O 1
ATOM 689 N N . PHE A 1 91 ? 10.351 7.152 -9.957 1.00 96.38 91 PHE A N 1
ATOM 690 C CA . PHE A 1 91 ? 9.167 6.814 -9.169 1.00 96.38 91 PHE A CA 1
ATOM 691 C C . PHE A 1 91 ? 9.028 7.750 -7.960 1.00 96.38 91 PHE A C 1
ATOM 693 O O . PHE A 1 91 ? 9.056 7.346 -6.792 1.00 96.38 91 PHE A O 1
ATOM 700 N N . GLY A 1 92 ? 8.917 9.044 -8.267 1.00 95.69 92 GLY A N 1
ATOM 701 C CA . GLY A 1 92 ? 8.626 10.094 -7.294 1.00 95.69 92 GLY A CA 1
ATOM 702 C C . GLY A 1 92 ? 7.176 10.059 -6.797 1.00 95.69 92 GLY A C 1
ATOM 703 O O . GLY A 1 92 ? 6.351 9.275 -7.269 1.00 95.69 92 GLY A O 1
ATOM 704 N N . LYS A 1 93 ? 6.855 10.945 -5.848 1.00 95.50 93 LYS A N 1
ATOM 705 C CA . LYS A 1 93 ? 5.547 11.022 -5.172 1.00 95.50 93 LYS A CA 1
ATOM 706 C C . LYS A 1 93 ? 4.354 10.993 -6.139 1.00 95.50 93 LYS A C 1
ATOM 708 O O . LYS A 1 93 ? 3.435 10.204 -5.943 1.00 95.50 93 LYS A O 1
ATOM 713 N N . GLU A 1 94 ? 4.387 11.821 -7.181 1.00 96.12 94 GLU A N 1
ATOM 714 C CA . GLU A 1 94 ? 3.301 11.946 -8.164 1.00 96.12 94 GLU A CA 1
ATOM 715 C C . GLU A 1 94 ? 3.100 10.662 -8.972 1.00 96.12 94 GLU A C 1
ATOM 717 O O . GLU A 1 94 ? 1.980 10.173 -9.096 1.00 96.12 94 GLU A O 1
ATOM 722 N N . ALA A 1 95 ? 4.190 10.061 -9.456 1.00 97.19 95 ALA A N 1
ATOM 723 C CA . ALA A 1 95 ? 4.139 8.804 -10.192 1.00 97.19 95 ALA A CA 1
ATOM 724 C C . ALA A 1 95 ? 3.584 7.656 -9.336 1.00 97.19 95 ALA A C 1
ATOM 726 O O . ALA A 1 95 ? 2.777 6.858 -9.817 1.00 97.19 95 ALA A O 1
ATOM 727 N N . LEU A 1 96 ? 3.990 7.571 -8.066 1.00 97.75 96 LEU A N 1
ATOM 728 C CA . LEU A 1 96 ? 3.487 6.554 -7.142 1.00 97.75 96 LEU A CA 1
ATOM 729 C C . LEU A 1 96 ? 1.999 6.757 -6.829 1.00 97.75 96 LEU A C 1
ATOM 731 O O . LEU A 1 96 ? 1.236 5.792 -6.881 1.00 97.75 96 LEU A O 1
ATOM 735 N N . ALA A 1 97 ? 1.576 7.998 -6.564 1.00 97.56 97 ALA A N 1
ATOM 736 C CA . ALA A 1 97 ? 0.171 8.328 -6.337 1.00 97.56 97 ALA A CA 1
ATOM 737 C C . ALA A 1 97 ? -0.690 7.973 -7.557 1.00 97.56 97 ALA A C 1
ATOM 739 O O . ALA A 1 97 ? -1.696 7.282 -7.415 1.00 97.56 97 ALA A O 1
ATOM 740 N N . LEU A 1 98 ? -0.243 8.344 -8.761 1.00 98.31 98 LEU A N 1
ATOM 741 C CA . LEU A 1 98 ? -0.926 8.011 -10.011 1.00 98.31 98 LEU A CA 1
ATOM 742 C C . LEU A 1 98 ? -0.965 6.496 -10.270 1.00 98.31 98 LEU A C 1
ATOM 744 O O . LEU A 1 98 ? -1.960 5.982 -10.770 1.00 98.31 98 LEU A O 1
ATOM 748 N N . THR A 1 99 ? 0.085 5.756 -9.900 1.00 98.38 99 THR A N 1
ATOM 749 C CA . THR A 1 99 ? 0.077 4.284 -9.985 1.00 98.38 99 THR A CA 1
ATOM 750 C C . THR A 1 99 ? -1.026 3.700 -9.104 1.00 98.38 99 THR A C 1
ATOM 752 O O . THR A 1 99 ? -1.799 2.861 -9.562 1.00 98.38 99 THR A O 1
ATOM 755 N N . LEU A 1 100 ? -1.105 4.134 -7.841 1.00 98.06 100 LEU A N 1
ATOM 756 C CA . LEU A 1 100 ? -2.127 3.667 -6.906 1.00 98.06 100 LEU A CA 1
ATOM 757 C C . LEU A 1 100 ? -3.535 4.035 -7.384 1.00 98.06 100 LEU A C 1
ATOM 759 O O . LEU A 1 100 ? -4.424 3.190 -7.325 1.00 98.06 100 LEU A O 1
ATOM 763 N N . GLU A 1 101 ? -3.709 5.248 -7.909 1.00 97.94 101 GLU A N 1
ATOM 764 C CA . GLU A 1 101 ? -4.961 5.724 -8.497 1.00 97.94 101 GLU A CA 1
ATOM 765 C C . GLU A 1 101 ? -5.411 4.842 -9.667 1.00 97.94 101 GLU A C 1
ATOM 767 O O . GLU A 1 101 ? -6.532 4.342 -9.679 1.00 97.94 101 GLU A O 1
ATOM 772 N N . ASN A 1 102 ? -4.513 4.555 -10.608 1.00 97.69 102 ASN A N 1
ATOM 773 C CA . ASN A 1 102 ? -4.821 3.696 -11.749 1.00 97.69 102 ASN A CA 1
ATOM 774 C C . ASN A 1 102 ? -5.155 2.265 -11.305 1.00 97.69 102 ASN A C 1
ATOM 776 O O . ASN A 1 102 ? -6.148 1.688 -11.743 1.00 97.69 102 ASN A O 1
ATOM 780 N N . MET A 1 103 ? -4.363 1.690 -10.392 1.00 97.69 103 MET A N 1
ATOM 781 C CA . MET A 1 103 ? -4.610 0.331 -9.907 1.00 97.69 103 MET A CA 1
ATOM 782 C C . MET A 1 103 ? -5.917 0.213 -9.118 1.00 97.69 103 MET A C 1
ATOM 784 O O . MET A 1 103 ? -6.575 -0.823 -9.198 1.00 97.69 103 MET A O 1
ATOM 788 N N . LYS A 1 104 ? -6.329 1.254 -8.377 1.00 96.50 104 LYS A N 1
ATOM 789 C CA . LYS A 1 104 ? -7.586 1.224 -7.610 1.00 96.50 104 LYS A CA 1
ATOM 790 C C . LYS A 1 104 ? -8.813 1.146 -8.522 1.00 96.50 104 LYS A C 1
ATOM 792 O O . LYS A 1 104 ? -9.863 0.670 -8.085 1.00 96.50 104 LYS A O 1
ATOM 797 N N . GLN A 1 105 ? -8.707 1.637 -9.757 1.00 95.81 105 GLN A N 1
ATOM 798 C CA . GLN A 1 105 ? -9.792 1.641 -10.741 1.00 95.81 105 GLN A CA 1
ATOM 799 C C . GLN A 1 105 ? -9.960 0.275 -11.429 1.00 95.81 105 GLN A C 1
ATOM 801 O O . GLN A 1 105 ? -11.045 -0.029 -11.921 1.00 95.81 105 GLN A O 1
ATOM 806 N N . MET A 1 106 ? -8.939 -0.585 -11.393 1.00 94.44 106 MET A N 1
ATOM 807 C CA . MET A 1 106 ? -8.991 -1.929 -11.972 1.00 94.44 106 MET A CA 1
ATOM 808 C C . MET A 1 106 ? -9.981 -2.837 -11.225 1.00 94.44 106 MET A C 1
ATOM 810 O O . MET A 1 106 ? -10.141 -2.752 -10.002 1.00 94.44 106 MET A O 1
ATOM 814 N N . THR A 1 107 ? -10.652 -3.713 -11.977 1.00 90.62 107 THR A N 1
ATOM 815 C CA . THR A 1 107 ? -11.583 -4.719 -11.447 1.00 90.62 107 THR A CA 1
ATOM 816 C C . THR A 1 107 ? -11.301 -6.065 -12.125 1.00 90.62 107 THR A C 1
ATOM 818 O O . THR A 1 107 ? -11.518 -6.166 -13.331 1.00 90.62 107 THR A O 1
ATOM 821 N N . PRO A 1 108 ? -10.830 -7.093 -11.390 1.00 90.62 108 PRO A N 1
ATOM 822 C CA . PRO A 1 108 ? -10.515 -7.092 -9.955 1.00 90.62 108 PRO A CA 1
ATOM 823 C C . PRO A 1 108 ? -9.285 -6.229 -9.606 1.00 90.62 108 PRO A C 1
ATOM 825 O O . PRO A 1 108 ? -8.498 -5.866 -10.478 1.00 90.62 108 PRO A O 1
ATOM 828 N N . LEU A 1 109 ? -9.109 -5.902 -8.317 1.00 94.25 109 LEU A N 1
ATOM 829 C CA . LEU A 1 109 ? -7.888 -5.236 -7.843 1.00 94.25 109 LEU A CA 1
ATOM 830 C C . LEU A 1 109 ? -6.654 -6.107 -8.146 1.00 94.25 109 LEU A C 1
ATOM 832 O O . LEU A 1 109 ? -6.719 -7.323 -7.932 1.00 94.25 109 LEU A O 1
ATOM 836 N N . PRO A 1 110 ? -5.512 -5.517 -8.549 1.00 95.12 110 PRO A N 1
ATOM 837 C CA . PRO A 1 110 ? -4.297 -6.281 -8.810 1.00 95.12 110 PRO A CA 1
ATOM 838 C C . PRO A 1 110 ? -3.855 -7.102 -7.596 1.00 95.12 110 PRO A C 1
ATOM 840 O O . PRO A 1 110 ? -3.900 -6.631 -6.456 1.00 95.12 110 PRO A O 1
ATOM 843 N N . LYS A 1 111 ? -3.355 -8.319 -7.831 1.00 93.81 111 LYS A N 1
ATOM 844 C CA . LYS A 1 111 ? -2.993 -9.276 -6.768 1.00 93.81 111 LYS A CA 1
ATOM 845 C C . LYS A 1 111 ? -2.038 -8.689 -5.722 1.00 93.81 111 LYS A C 1
ATOM 847 O O . LYS A 1 111 ? -2.223 -8.892 -4.528 1.00 93.81 111 LYS A O 1
ATOM 852 N N . LEU A 1 112 ? -1.049 -7.908 -6.158 1.00 96.44 112 LEU A N 1
ATOM 853 C CA . LEU A 1 112 ? -0.049 -7.286 -5.283 1.00 96.44 112 LEU A CA 1
ATOM 854 C C . LEU A 1 112 ? -0.444 -5.900 -4.746 1.00 96.44 112 LEU A C 1
ATOM 856 O O . LEU A 1 112 ? 0.352 -5.294 -4.034 1.00 96.44 112 LEU A O 1
ATOM 860 N N . PHE A 1 113 ? -1.656 -5.405 -5.023 1.00 97.81 113 PHE A N 1
ATOM 861 C CA . PHE A 1 113 ? -2.069 -4.034 -4.704 1.00 97.81 113 PHE A CA 1
ATOM 862 C C . PHE A 1 113 ? -1.807 -3.638 -3.243 1.00 97.81 113 PHE A C 1
ATOM 864 O O . PHE A 1 113 ? -1.026 -2.721 -2.984 1.00 97.81 113 PHE A O 1
ATOM 871 N N . MET A 1 114 ? -2.387 -4.345 -2.265 1.00 98.00 114 MET A N 1
ATOM 872 C CA . MET A 1 114 ? -2.199 -3.971 -0.859 1.00 98.00 114 MET A CA 1
ATOM 873 C C . MET A 1 114 ? -0.776 -4.204 -0.350 1.00 98.00 114 MET A C 1
ATOM 875 O O . MET A 1 114 ? -0.315 -3.476 0.531 1.00 98.00 114 MET A O 1
ATOM 879 N N . TRP A 1 115 ? -0.058 -5.185 -0.901 1.00 97.88 115 TRP A N 1
ATOM 880 C CA . TRP A 1 115 ? 1.359 -5.369 -0.588 1.00 97.88 115 TRP A CA 1
ATOM 881 C C . TRP A 1 115 ? 2.179 -4.154 -1.046 1.00 97.88 115 TRP A C 1
ATOM 883 O O . TRP A 1 115 ? 2.979 -3.626 -0.275 1.00 97.88 115 TRP A O 1
ATOM 893 N N . THR A 1 116 ? 1.900 -3.639 -2.243 1.00 98.00 116 THR A N 1
ATOM 894 C CA . THR A 1 116 ? 2.533 -2.433 -2.781 1.00 98.00 116 THR A CA 1
ATOM 895 C C . THR A 1 116 ? 2.188 -1.195 -1.957 1.00 98.00 116 THR A C 1
ATOM 897 O O . THR A 1 116 ? 3.089 -0.424 -1.632 1.00 98.00 116 THR A O 1
ATOM 900 N N . VAL A 1 117 ? 0.930 -1.026 -1.530 1.00 98.19 117 VAL A N 1
ATOM 901 C CA . VAL A 1 117 ? 0.526 0.067 -0.622 1.00 98.19 117 VAL A CA 1
ATOM 902 C C . VAL A 1 117 ? 1.308 0.011 0.698 1.00 98.19 117 VAL A C 1
ATOM 904 O O . VAL A 1 117 ? 1.801 1.036 1.169 1.00 98.19 117 VAL A O 1
ATOM 907 N N . ILE A 1 118 ? 1.501 -1.182 1.275 1.00 97.94 118 ILE A N 1
ATOM 908 C CA . ILE A 1 118 ? 2.333 -1.363 2.476 1.00 97.94 118 ILE A CA 1
ATOM 909 C C . ILE A 1 118 ? 3.783 -0.949 2.205 1.00 97.94 118 ILE A C 1
ATOM 911 O O . ILE A 1 118 ? 4.367 -0.228 3.015 1.00 97.94 118 ILE A O 1
ATOM 915 N N . CYS A 1 119 ? 4.373 -1.378 1.089 1.00 97.19 119 CYS A N 1
ATOM 916 C CA . CYS A 1 119 ? 5.732 -0.985 0.724 1.00 97.19 119 CYS A CA 1
ATOM 917 C C . CYS A 1 119 ? 5.855 0.535 0.570 1.00 97.19 119 CYS A C 1
ATOM 919 O O . CYS A 1 119 ? 6.720 1.132 1.208 1.00 97.19 119 CYS A O 1
ATOM 921 N N . MET A 1 120 ? 4.948 1.168 -0.179 1.00 96.88 120 MET A N 1
ATOM 922 C CA . MET A 1 120 ? 4.928 2.621 -0.365 1.00 96.88 120 MET A CA 1
ATOM 923 C C . MET A 1 120 ? 4.739 3.374 0.956 1.00 96.88 120 MET A C 1
ATOM 925 O O . MET A 1 120 ? 5.402 4.381 1.167 1.00 96.88 120 MET A O 1
ATOM 929 N N . SER A 1 121 ? 3.928 2.867 1.892 1.00 95.44 121 SER A N 1
ATOM 930 C CA . SER A 1 121 ? 3.776 3.494 3.217 1.00 95.44 121 SER A CA 1
ATOM 931 C C . SER A 1 121 ? 5.082 3.546 4.026 1.00 95.44 121 SER A C 1
ATOM 933 O O . SER A 1 121 ? 5.214 4.373 4.925 1.00 95.44 121 SER A O 1
ATOM 935 N N . ARG A 1 122 ? 6.055 2.679 3.706 1.00 93.94 122 ARG A N 1
ATOM 936 C CA . ARG A 1 122 ? 7.376 2.631 4.350 1.00 93.94 122 ARG A CA 1
ATOM 937 C C . ARG A 1 122 ? 8.435 3.407 3.575 1.00 93.94 122 ARG A C 1
ATOM 939 O O . ARG A 1 122 ? 9.274 4.050 4.193 1.00 93.94 122 ARG A O 1
ATOM 946 N N . THR A 1 123 ? 8.427 3.318 2.245 1.00 91.81 123 THR A N 1
ATOM 947 C CA . THR A 1 123 ? 9.460 3.932 1.392 1.00 91.81 123 THR A CA 1
ATOM 948 C C . THR A 1 123 ? 9.135 5.369 0.984 1.00 91.81 123 THR A C 1
ATOM 950 O O . THR A 1 123 ? 10.041 6.108 0.598 1.00 91.81 123 THR A O 1
ATOM 953 N N . ALA A 1 124 ? 7.863 5.769 1.079 1.00 91.25 124 ALA A N 1
ATOM 954 C CA . ALA A 1 124 ? 7.334 7.079 0.716 1.00 91.25 124 ALA A CA 1
ATOM 955 C C . ALA A 1 124 ? 6.403 7.623 1.809 1.00 91.25 124 ALA A C 1
ATOM 957 O O . ALA A 1 124 ? 5.199 7.789 1.603 1.00 91.25 124 ALA A O 1
ATOM 958 N N . SER A 1 125 ? 6.956 7.887 2.995 1.00 90.69 125 SER A N 1
ATOM 959 C CA . SER A 1 125 ? 6.194 8.382 4.151 1.00 90.69 125 SER A CA 1
ATOM 960 C C . SER A 1 125 ? 5.464 9.705 3.867 1.00 90.69 125 SER A C 1
ATOM 962 O O . SER A 1 125 ? 4.401 9.958 4.436 1.00 90.69 125 SER A O 1
ATOM 964 N N . GLU A 1 126 ? 5.951 10.505 2.916 1.00 94.12 126 GLU A N 1
ATOM 965 C CA . GLU A 1 126 ? 5.315 11.730 2.425 1.00 94.12 126 GLU A CA 1
ATOM 966 C C . GLU A 1 126 ? 3.961 11.507 1.720 1.00 94.12 126 GLU A C 1
ATOM 968 O O . GLU A 1 126 ? 3.202 12.460 1.516 1.00 94.12 126 GLU A O 1
ATOM 973 N N . LEU A 1 127 ? 3.641 10.262 1.341 1.00 95.31 127 LEU A N 1
ATOM 974 C CA . LEU A 1 127 ? 2.336 9.858 0.807 1.00 95.31 127 LEU A CA 1
ATOM 975 C C . LEU A 1 127 ? 1.339 9.451 1.896 1.00 95.31 127 LEU A C 1
ATOM 977 O O . LEU A 1 127 ? 0.210 9.108 1.562 1.00 95.31 127 LEU A O 1
ATOM 981 N N . GLY A 1 128 ? 1.701 9.503 3.182 1.00 96.12 128 GLY A N 1
ATOM 982 C CA . GLY A 1 128 ? 0.852 9.044 4.286 1.00 96.12 128 GLY A CA 1
ATOM 983 C C . GLY A 1 128 ? -0.609 9.525 4.215 1.00 96.12 128 GLY A C 1
ATOM 984 O O . GLY A 1 128 ? -1.509 8.684 4.194 1.00 96.12 128 GLY A O 1
ATOM 985 N N . PRO A 1 129 ? -0.882 10.840 4.104 1.00 96.81 129 PRO A N 1
ATOM 986 C CA . PRO A 1 129 ? -2.250 11.350 3.985 1.00 96.81 129 PRO A CA 1
ATOM 987 C C . PRO A 1 129 ? -2.993 10.834 2.743 1.00 96.81 129 PRO A C 1
ATOM 989 O O . PRO A 1 129 ? -4.166 10.477 2.835 1.00 96.81 129 PRO A O 1
ATOM 992 N N . PHE A 1 130 ? -2.300 10.741 1.603 1.00 97.88 130 PHE A N 1
ATOM 993 C CA . PHE A 1 130 ? -2.860 10.198 0.362 1.00 97.88 130 PHE A CA 1
ATOM 994 C C . PHE A 1 130 ? -3.222 8.717 0.519 1.00 97.88 130 PHE A C 1
ATOM 996 O O . PHE A 1 130 ? -4.331 8.319 0.181 1.00 97.88 130 PHE A O 1
ATOM 1003 N N . ILE A 1 131 ? -2.325 7.913 1.098 1.00 98.12 131 ILE A N 1
ATOM 1004 C CA . ILE A 1 131 ? -2.564 6.488 1.347 1.00 98.12 131 ILE A CA 1
ATOM 1005 C C . ILE A 1 131 ? -3.762 6.305 2.285 1.00 98.12 131 ILE A C 1
ATOM 1007 O O . ILE A 1 131 ? -4.607 5.464 2.012 1.00 98.12 131 ILE A O 1
ATOM 1011 N N . LEU A 1 132 ? -3.900 7.105 3.347 1.00 97.94 132 LEU A N 1
ATOM 1012 C CA . LEU A 1 132 ? -5.071 7.032 4.234 1.00 97.94 132 LEU A CA 1
ATOM 1013 C C . LEU A 1 132 ? -6.384 7.365 3.507 1.00 97.94 132 LEU A C 1
ATOM 1015 O O . LEU A 1 132 ? -7.394 6.705 3.752 1.00 97.94 132 LEU A O 1
ATOM 1019 N N . GLY A 1 133 ? -6.377 8.360 2.614 1.00 98.00 133 GLY A N 1
ATOM 1020 C CA . GLY A 1 133 ? -7.516 8.670 1.743 1.00 98.00 133 GLY A CA 1
ATOM 1021 C C . GLY A 1 133 ? -7.864 7.503 0.819 1.00 98.00 133 GLY A C 1
ATOM 1022 O O . GLY A 1 133 ? -8.995 7.022 0.829 1.00 98.00 133 GLY A O 1
ATOM 1023 N N . LEU A 1 134 ? -6.861 6.962 0.126 1.00 97.94 134 LEU A N 1
ATOM 1024 C CA . LEU A 1 134 ? -7.004 5.786 -0.729 1.00 97.94 134 LEU A CA 1
ATOM 1025 C C . LEU A 1 134 ? -7.582 4.588 0.036 1.00 97.94 134 LEU A C 1
ATOM 1027 O O . LEU A 1 134 ? -8.494 3.932 -0.458 1.00 97.94 134 LEU A O 1
ATOM 1031 N N . LEU A 1 135 ? -7.081 4.306 1.246 1.00 97.88 135 LEU A N 1
ATOM 1032 C CA . LEU A 1 135 ? -7.563 3.212 2.091 1.00 97.88 135 LEU A CA 1
ATOM 1033 C C . LEU A 1 135 ? -9.061 3.354 2.414 1.00 97.88 135 LEU A C 1
ATOM 1035 O O . LEU A 1 135 ? -9.781 2.353 2.368 1.00 97.88 135 LEU A O 1
ATOM 1039 N N . ARG A 1 136 ? -9.554 4.573 2.684 1.00 96.50 136 ARG A N 1
ATOM 1040 C CA . ARG A 1 136 ? -11.001 4.810 2.860 1.00 96.50 136 ARG A CA 1
ATOM 1041 C C . ARG A 1 136 ? -11.779 4.404 1.616 1.00 96.50 136 ARG A C 1
ATOM 1043 O O . ARG A 1 136 ? -12.721 3.624 1.715 1.00 96.50 136 ARG A O 1
ATOM 1050 N N . GLU A 1 137 ? -11.356 4.876 0.449 1.00 96.56 137 GLU A N 1
ATOM 1051 C CA . GLU A 1 137 ? -12.064 4.645 -0.814 1.00 96.56 137 GLU A CA 1
ATOM 1052 C C . GLU A 1 137 ? -12.096 3.168 -1.226 1.00 96.56 137 GLU A C 1
ATOM 1054 O O . GLU A 1 137 ? -13.106 2.678 -1.729 1.00 96.56 137 GLU A O 1
ATOM 1059 N N . ILE A 1 138 ? -11.009 2.426 -0.991 1.00 96.12 138 ILE A N 1
ATOM 1060 C CA . ILE A 1 138 ? -10.935 1.006 -1.362 1.00 96.12 138 ILE A CA 1
ATOM 1061 C C . ILE A 1 138 ? -11.574 0.073 -0.331 1.00 96.12 138 ILE A C 1
ATOM 1063 O O . ILE A 1 138 ? -11.674 -1.120 -0.614 1.00 96.12 138 ILE A O 1
ATOM 1067 N N . THR A 1 139 ? -11.972 0.562 0.852 1.00 96.44 139 THR A N 1
ATOM 1068 C CA . THR A 1 139 ? -12.493 -0.275 1.952 1.00 96.44 139 THR A CA 1
ATOM 1069 C C . THR A 1 139 ? -13.571 -1.268 1.474 1.00 96.44 139 THR A C 1
ATOM 1071 O O . THR A 1 139 ? -13.430 -2.463 1.756 1.00 96.44 139 THR A O 1
ATOM 1074 N N . PRO A 1 140 ? -14.576 -0.861 0.667 1.00 93.25 140 PRO A N 1
ATOM 1075 C CA . PRO A 1 140 ? -15.568 -1.796 0.130 1.00 93.25 140 PRO A CA 1
ATOM 1076 C C . PRO A 1 140 ? -14.969 -2.854 -0.811 1.00 93.25 140 PRO A C 1
ATOM 1078 O O . PRO A 1 140 ? -15.385 -4.010 -0.781 1.00 93.25 140 PRO A O 1
ATOM 1081 N N . LYS A 1 141 ? -13.967 -2.484 -1.624 1.00 92.56 141 LYS A N 1
ATOM 1082 C CA . LYS A 1 141 ? -13.317 -3.385 -2.594 1.00 92.56 141 LYS A CA 1
ATOM 1083 C C . LYS A 1 141 ? -12.439 -4.435 -1.919 1.00 92.56 141 LYS A C 1
ATOM 1085 O O . LYS A 1 141 ? -12.378 -5.573 -2.375 1.00 92.56 141 LYS A O 1
ATOM 1090 N N . VAL A 1 142 ? -11.739 -4.062 -0.847 1.00 95.38 142 VAL A N 1
ATOM 1091 C CA . VAL A 1 142 ? -10.817 -4.976 -0.156 1.00 95.38 142 VAL A CA 1
ATOM 1092 C C . VAL A 1 142 ? -11.531 -5.920 0.802 1.00 95.38 142 VAL A C 1
ATOM 1094 O O . VAL A 1 142 ? -11.008 -6.997 1.068 1.00 95.38 142 VAL A O 1
ATOM 1097 N N . TRP A 1 143 ? -12.719 -5.559 1.297 1.00 94.38 143 TRP A N 1
ATOM 1098 C CA . TRP A 1 143 ? -13.480 -6.389 2.235 1.00 94.38 143 TRP A CA 1
ATOM 1099 C C . TRP A 1 143 ? -13.850 -7.761 1.657 1.00 94.38 143 TRP A C 1
ATOM 1101 O O . TRP A 1 143 ? -13.695 -8.775 2.333 1.00 94.38 143 TRP A O 1
ATOM 1111 N N . GLY A 1 144 ? -14.250 -7.811 0.382 1.00 88.19 144 GLY A N 1
ATOM 1112 C CA . GLY A 1 144 ? -14.578 -9.065 -0.305 1.00 88.19 144 GLY A CA 1
ATOM 1113 C C . GLY A 1 144 ? -13.368 -9.943 -0.652 1.00 88.19 144 GLY A C 1
ATOM 1114 O O . GLY A 1 144 ? -13.536 -11.110 -0.995 1.00 88.19 144 GLY A O 1
ATOM 1115 N N . ALA A 1 145 ? -12.142 -9.418 -0.558 1.00 93.19 145 ALA A N 1
ATOM 1116 C CA . ALA A 1 145 ? -10.924 -10.107 -0.973 1.00 93.19 145 ALA A CA 1
ATOM 1117 C C . ALA A 1 145 ? -9.999 -10.363 0.227 1.00 93.19 145 ALA A C 1
ATOM 1119 O O . ALA A 1 145 ? -9.265 -9.478 0.662 1.00 93.19 145 ALA A O 1
ATOM 1120 N N . ARG A 1 146 ? -9.980 -11.603 0.739 1.00 92.75 146 ARG A N 1
ATOM 1121 C CA . ARG A 1 146 ? -9.269 -11.986 1.979 1.00 92.75 146 ARG A CA 1
ATOM 1122 C C . ARG A 1 146 ? -7.810 -11.514 2.045 1.00 92.75 146 ARG A C 1
ATOM 1124 O O . ARG A 1 146 ? -7.383 -11.004 3.081 1.00 92.75 146 ARG A O 1
ATOM 1131 N N . GLU A 1 147 ? -7.045 -11.686 0.967 1.00 93.06 147 GLU A N 1
ATOM 1132 C CA . GLU A 1 147 ? -5.634 -11.274 0.915 1.00 93.06 147 GLU A CA 1
ATOM 1133 C C . GLU A 1 147 ? -5.483 -9.747 0.964 1.00 93.06 147 GLU A C 1
ATOM 1135 O O . GLU A 1 147 ? -4.655 -9.225 1.716 1.00 93.06 147 GLU A O 1
ATOM 1140 N N . GLN A 1 148 ? -6.340 -9.024 0.237 1.00 96.81 148 GLN A N 1
ATOM 1141 C CA . GLN A 1 148 ? -6.347 -7.563 0.242 1.00 96.81 148 GLN A CA 1
ATOM 1142 C C . GLN A 1 148 ? -6.792 -7.032 1.609 1.00 96.81 148 GLN A C 1
ATOM 1144 O O . GLN A 1 148 ? -6.132 -6.159 2.163 1.00 96.81 148 GLN A O 1
ATOM 1149 N N . TRP A 1 149 ? -7.823 -7.612 2.229 1.00 97.50 149 TRP A N 1
ATOM 1150 C CA . TRP A 1 149 ? -8.236 -7.258 3.589 1.00 97.50 149 TRP A CA 1
ATOM 1151 C C . TRP A 1 149 ? -7.106 -7.448 4.609 1.00 97.50 149 TRP A C 1
ATOM 1153 O O . TRP A 1 149 ? -6.846 -6.588 5.454 1.00 97.50 149 TRP A O 1
ATOM 1163 N N . GLN A 1 150 ? -6.373 -8.559 4.516 1.00 97.06 150 GLN A N 1
ATOM 1164 C CA . GLN A 1 150 ? -5.213 -8.792 5.371 1.00 97.06 150 GLN A CA 1
ATOM 1165 C C . GLN A 1 150 ? -4.147 -7.704 5.198 1.00 97.06 150 GLN A C 1
ATOM 1167 O O . GLN A 1 150 ? -3.587 -7.245 6.202 1.00 97.06 150 GLN A O 1
ATOM 1172 N N . GLY A 1 151 ? -3.877 -7.300 3.957 1.00 97.69 151 GLY A N 1
ATOM 1173 C CA . GLY A 1 151 ? -2.979 -6.195 3.650 1.00 97.69 151 GLY A CA 1
ATOM 1174 C C . GLY A 1 151 ? -3.502 -4.851 4.165 1.00 97.69 151 GLY A C 1
ATOM 1175 O O . GLY A 1 151 ? -2.738 -4.088 4.749 1.00 97.69 151 GLY A O 1
ATOM 1176 N N . PHE A 1 152 ? -4.804 -4.584 4.039 1.00 98.38 152 PHE A N 1
ATOM 1177 C CA . PHE A 1 152 ? -5.455 -3.365 4.527 1.00 98.38 152 PHE A CA 1
ATOM 1178 C C . PHE A 1 152 ? -5.247 -3.191 6.032 1.00 98.38 152 PHE A C 1
ATOM 1180 O O . PHE A 1 152 ? -4.742 -2.160 6.483 1.00 98.38 152 PHE A O 1
ATOM 1187 N N . VAL A 1 153 ? -5.537 -4.237 6.813 1.00 98.00 153 VAL A N 1
ATOM 1188 C CA . VAL A 1 153 ? -5.360 -4.204 8.272 1.00 98.00 153 VAL A CA 1
ATOM 1189 C C . VAL A 1 153 ? -3.881 -4.064 8.649 1.00 98.00 153 VAL A C 1
ATOM 1191 O O . VAL A 1 153 ? -3.549 -3.346 9.593 1.00 98.00 153 VAL A O 1
ATOM 1194 N N . MET A 1 154 ? -2.972 -4.705 7.903 1.00 98.06 154 MET A N 1
ATOM 1195 C CA . MET A 1 154 ? -1.530 -4.544 8.116 1.00 98.06 154 MET A CA 1
ATOM 1196 C C . MET A 1 154 ? -1.069 -3.106 7.834 1.00 98.06 154 MET A C 1
ATOM 1198 O O . MET A 1 154 ? -0.294 -2.557 8.613 1.00 98.06 154 MET A O 1
ATOM 1202 N N . CYS A 1 155 ? -1.559 -2.479 6.765 1.00 98.06 155 CYS A N 1
ATOM 1203 C CA . CYS A 1 155 ? -1.246 -1.089 6.445 1.00 98.06 155 CYS A CA 1
ATOM 1204 C C . CYS A 1 155 ? -1.770 -0.140 7.534 1.00 98.06 155 CYS A C 1
ATOM 1206 O O . CYS A 1 155 ? -1.000 0.655 8.069 1.00 98.06 155 CYS A O 1
ATOM 1208 N N . CYS A 1 156 ? -3.021 -0.314 7.978 1.00 98.00 156 CYS A N 1
ATOM 1209 C CA . CYS A 1 156 ? -3.578 0.453 9.096 1.00 98.00 156 CYS A CA 1
ATOM 1210 C C . CYS A 1 156 ? -2.735 0.304 10.370 1.00 98.00 156 CYS A C 1
ATOM 1212 O O . CYS A 1 156 ? -2.457 1.294 11.042 1.00 98.00 156 CYS A O 1
ATOM 1214 N N . LYS A 1 157 ? -2.275 -0.912 10.689 1.00 97.12 157 LYS A N 1
ATOM 1215 C CA . LYS A 1 157 ? -1.382 -1.159 11.831 1.00 97.12 157 LYS A CA 1
ATOM 1216 C C . LYS A 1 157 ? -0.066 -0.383 11.716 1.00 97.12 157 LYS A C 1
ATOM 1218 O O . LYS A 1 157 ? 0.393 0.158 12.715 1.00 97.12 157 LYS A O 1
ATOM 1223 N N . LEU A 1 158 ? 0.548 -0.360 10.533 1.00 96.62 158 LEU A N 1
ATOM 1224 C CA . LEU A 1 158 ? 1.824 0.327 10.299 1.00 96.62 158 LEU A CA 1
ATOM 1225 C C . LEU A 1 158 ? 1.689 1.849 10.343 1.00 96.62 158 LEU A C 1
ATOM 1227 O O . LEU A 1 158 ? 2.617 2.525 10.768 1.00 96.62 158 LEU A O 1
ATOM 1231 N N . MET A 1 159 ? 0.540 2.372 9.922 1.00 97.44 159 MET A N 1
ATOM 1232 C CA . MET A 1 159 ? 0.260 3.808 9.880 1.00 97.44 159 MET A CA 1
ATOM 1233 C C . MET A 1 159 ? -0.403 4.334 11.158 1.00 97.44 159 MET A C 1
ATOM 1235 O O . MET A 1 159 ? -0.822 5.489 11.210 1.00 97.44 159 MET A O 1
ATOM 1239 N N . ALA A 1 160 ? -0.537 3.508 12.195 1.00 95.88 160 ALA A N 1
ATOM 1240 C CA . ALA A 1 160 ? -1.030 3.969 13.482 1.00 95.88 160 ALA A CA 1
ATOM 1241 C C . ALA A 1 160 ? -0.029 4.948 14.130 1.00 95.88 160 ALA A C 1
ATOM 1243 O O . ALA A 1 160 ? 1.178 4.718 14.050 1.00 95.88 160 ALA A O 1
ATOM 1244 N N . PRO A 1 161 ? -0.501 6.022 14.791 1.00 95.88 161 PRO A N 1
ATOM 1245 C CA . PRO A 1 161 ? -1.897 6.303 15.154 1.00 95.88 161 PRO A CA 1
ATOM 1246 C C . PRO A 1 161 ? -2.725 7.023 14.073 1.00 95.88 161 PRO A C 1
ATOM 1248 O O . PRO A 1 161 ? -3.931 7.187 14.243 1.00 95.88 161 PRO A O 1
ATOM 1251 N N . ALA A 1 162 ? -2.124 7.441 12.956 1.00 96.06 162 ALA A N 1
ATOM 1252 C CA . ALA A 1 162 ? -2.809 8.222 11.919 1.00 96.06 162 ALA A CA 1
ATOM 1253 C C . ALA A 1 162 ? -3.963 7.464 11.227 1.00 96.06 162 ALA A C 1
ATOM 1255 O O . ALA A 1 162 ? -4.868 8.082 10.674 1.00 96.06 162 ALA A O 1
ATOM 1256 N N . SER A 1 163 ? -3.962 6.131 11.289 1.00 96.94 163 SER A N 1
ATOM 1257 C CA . SER A 1 163 ? -5.027 5.262 10.774 1.00 96.94 163 SER A CA 1
ATOM 1258 C C . SER A 1 163 ? -6.238 5.100 11.703 1.00 96.94 163 SER A C 1
ATOM 1260 O O . SER A 1 163 ? -7.235 4.512 11.286 1.00 96.94 163 SER A O 1
ATOM 1262 N N . PHE A 1 164 ? -6.198 5.593 12.947 1.00 96.56 164 PHE A N 1
ATOM 1263 C CA . PHE A 1 164 ? -7.302 5.407 13.899 1.00 96.56 164 PHE A CA 1
ATOM 1264 C C . PHE A 1 164 ? -8.643 6.000 13.448 1.00 96.56 164 PHE A C 1
ATOM 1266 O O . PHE A 1 164 ? -9.643 5.299 13.613 1.00 96.56 164 PHE A O 1
ATOM 1273 N N . PRO A 1 165 ? -8.708 7.201 12.836 1.00 95.50 165 PRO A N 1
ATOM 1274 C CA . PRO A 1 165 ? -9.958 7.710 12.277 1.00 95.50 165 PRO A CA 1
ATOM 1275 C C . PRO A 1 165 ? -10.560 6.750 11.243 1.00 95.50 165 PRO A C 1
ATOM 1277 O O . PRO A 1 165 ? -11.714 6.360 11.373 1.00 95.50 165 PRO A O 1
ATOM 1280 N N . LEU A 1 166 ? -9.743 6.264 10.299 1.00 96.25 166 LEU A N 1
ATOM 1281 C CA . LEU A 1 166 ? -10.159 5.289 9.283 1.00 96.25 166 LEU A CA 1
ATOM 1282 C C . LEU A 1 166 ? -10.687 3.992 9.917 1.00 96.25 166 LEU A C 1
ATOM 1284 O O . LEU A 1 166 ? -11.724 3.486 9.503 1.00 96.25 166 LEU A O 1
ATOM 1288 N N . LEU A 1 167 ? -9.995 3.448 10.924 1.00 96.62 167 LEU A N 1
ATOM 1289 C CA . LEU A 1 167 ? -10.452 2.239 11.618 1.00 96.62 167 LEU A CA 1
ATOM 1290 C C . LEU A 1 167 ? -11.790 2.467 12.332 1.00 96.62 167 LEU A C 1
ATOM 1292 O O . LEU A 1 167 ? -12.652 1.595 12.311 1.00 96.62 167 LEU A O 1
ATOM 1296 N N . ALA A 1 168 ? -11.976 3.630 12.949 1.00 95.06 168 ALA A N 1
ATOM 1297 C CA . ALA A 1 168 ? -13.193 3.961 13.679 1.00 95.06 168 ALA A CA 1
ATOM 1298 C C . ALA A 1 168 ? -14.402 4.242 12.755 1.00 95.06 168 ALA A C 1
ATOM 1300 O O . ALA A 1 168 ? -15.550 4.010 13.152 1.00 95.06 168 ALA A O 1
ATOM 1301 N N . GLU A 1 169 ? -14.146 4.673 11.516 1.00 94.12 169 GLU A N 1
ATOM 1302 C CA . GLU A 1 169 ? -15.142 4.868 10.451 1.00 94.12 169 GLU A CA 1
ATOM 1303 C C . GLU A 1 169 ? -15.693 3.541 9.883 1.00 94.12 169 GLU A C 1
ATOM 1305 O O . GLU A 1 169 ? -16.783 3.536 9.307 1.00 94.12 169 GLU A O 1
ATOM 1310 N N . LEU A 1 170 ? -14.998 2.410 10.074 1.00 95.88 170 LEU A N 1
ATOM 1311 C CA . LEU A 1 170 ? -15.418 1.100 9.561 1.00 95.88 170 LEU A CA 1
ATOM 1312 C C . LEU A 1 170 ? -16.811 0.673 10.058 1.00 95.88 170 LEU A C 1
ATOM 1314 O O . LEU A 1 170 ? -17.267 1.044 11.148 1.00 95.88 170 LEU A O 1
ATOM 1318 N N . SER A 1 171 ? -17.476 -0.181 9.271 1.00 94.81 171 SER A N 1
ATOM 1319 C CA . SER A 1 171 ? -18.706 -0.850 9.708 1.00 94.81 171 SER A CA 1
ATOM 1320 C C . SER A 1 171 ? -18.438 -1.729 10.945 1.00 94.81 171 SER A C 1
ATOM 1322 O O . SER A 1 171 ? -17.297 -2.155 11.158 1.00 94.81 171 SER A O 1
ATOM 1324 N N . PRO A 1 172 ? -19.461 -2.043 11.766 1.00 93.38 172 PRO A N 1
ATOM 1325 C CA . PRO A 1 172 ? -19.276 -2.877 12.956 1.00 93.38 172 PRO A CA 1
ATOM 1326 C C . PRO A 1 172 ? -18.599 -4.224 12.646 1.00 93.38 172 PRO A C 1
ATOM 1328 O O . PRO A 1 172 ? -17.705 -4.660 13.370 1.00 93.38 172 PRO A O 1
ATOM 1331 N N . GLU A 1 173 ? -18.986 -4.853 11.535 1.00 95.06 173 GLU A N 1
ATOM 1332 C CA . GLU A 1 173 ? -18.448 -6.140 11.090 1.00 95.06 173 GLU A CA 1
ATOM 1333 C C . GLU A 1 173 ? -16.974 -6.036 10.673 1.00 95.06 173 GLU A C 1
ATOM 1335 O O . GLU A 1 173 ? -16.131 -6.808 11.142 1.00 95.06 173 GLU A O 1
ATOM 1340 N N . MET A 1 174 ? -16.646 -5.038 9.847 1.00 97.00 174 MET A N 1
ATOM 1341 C CA . MET A 1 174 ? -15.279 -4.782 9.391 1.00 97.00 174 MET A CA 1
ATOM 1342 C C . MET A 1 174 ? -14.363 -4.436 10.565 1.00 97.00 174 MET A C 1
ATOM 1344 O O . MET A 1 174 ? -13.251 -4.959 10.659 1.00 97.00 174 MET A O 1
ATOM 1348 N N . LEU A 1 175 ? -14.831 -3.598 11.495 1.00 96.81 175 LEU A N 1
ATOM 1349 C CA . LEU A 1 175 ? -14.071 -3.235 12.685 1.00 96.81 175 LEU A CA 1
ATOM 1350 C C . LEU A 1 175 ? -13.802 -4.459 13.565 1.00 96.81 175 LEU A C 1
ATOM 1352 O O . LEU A 1 175 ? -12.664 -4.668 13.983 1.00 96.81 175 LEU A O 1
ATOM 1356 N N . ALA A 1 176 ? -14.804 -5.310 13.795 1.00 95.88 176 ALA A N 1
ATOM 1357 C CA . ALA A 1 176 ? -14.628 -6.537 14.567 1.00 95.88 176 ALA A CA 1
ATOM 1358 C C . ALA A 1 176 ? -13.640 -7.503 13.891 1.00 95.88 176 ALA A C 1
ATOM 1360 O O . ALA A 1 176 ? -12.807 -8.124 14.558 1.00 95.88 176 ALA A O 1
ATOM 1361 N N . ALA A 1 177 ? -13.688 -7.621 12.563 1.00 95.94 177 ALA A N 1
ATOM 1362 C CA . ALA A 1 177 ? -12.749 -8.434 11.801 1.00 95.94 177 ALA A CA 1
ATOM 1363 C C . ALA A 1 177 ? -11.319 -7.870 11.822 1.00 95.94 177 ALA A C 1
ATOM 1365 O O . ALA A 1 177 ? -10.364 -8.640 11.951 1.00 95.94 177 ALA A O 1
ATOM 1366 N N . ALA A 1 178 ? -11.158 -6.547 11.735 1.00 96.62 178 ALA A N 1
ATOM 1367 C CA . ALA A 1 178 ? -9.867 -5.884 11.876 1.00 96.62 178 ALA A CA 1
ATOM 1368 C C . ALA A 1 178 ? -9.307 -6.084 13.289 1.00 96.62 178 ALA A C 1
ATOM 1370 O O . ALA A 1 178 ? -8.165 -6.522 13.434 1.00 96.62 178 ALA A O 1
ATOM 1371 N N . ALA A 1 179 ? -10.124 -5.855 14.322 1.00 95.62 179 ALA A N 1
ATOM 1372 C CA . ALA A 1 179 ? -9.731 -5.925 15.726 1.00 95.62 179 ALA A CA 1
ATOM 1373 C C . ALA A 1 179 ? -9.143 -7.291 16.112 1.00 95.62 179 ALA A C 1
ATOM 1375 O O . ALA A 1 179 ? -8.125 -7.343 16.797 1.00 95.62 179 ALA A O 1
ATOM 1376 N N . LYS A 1 180 ? -9.686 -8.393 15.573 1.00 94.31 180 LYS A N 1
ATOM 1377 C CA . LYS A 1 180 ? -9.143 -9.758 15.749 1.00 94.31 180 LYS A CA 1
ATOM 1378 C C . LYS A 1 180 ? -7.689 -9.923 15.283 1.00 94.31 180 LYS A C 1
ATOM 1380 O O . LYS A 1 180 ? -7.035 -10.888 15.669 1.00 94.31 180 LYS A O 1
ATOM 1385 N N . ARG A 1 181 ? -7.189 -9.034 14.418 1.00 93.69 181 ARG A N 1
ATOM 1386 C CA . ARG A 1 181 ? -5.837 -9.086 13.832 1.00 93.69 181 ARG A CA 1
ATOM 1387 C C . ARG A 1 181 ? -4.913 -7.993 14.375 1.00 93.69 181 ARG A C 1
ATOM 1389 O O . ARG A 1 181 ? -3.723 -7.992 14.050 1.00 93.69 181 ARG A O 1
ATOM 1396 N N . LEU A 1 182 ? -5.436 -7.056 15.168 1.00 95.12 182 LEU A N 1
ATOM 1397 C CA . LEU A 1 182 ? -4.647 -5.993 15.785 1.00 95.12 182 LEU A CA 1
ATOM 1398 C C . LEU A 1 182 ? -4.075 -6.474 17.129 1.00 95.12 182 LEU A C 1
ATOM 1400 O O . LEU A 1 182 ? -4.750 -7.177 17.878 1.00 95.12 182 LEU A O 1
ATOM 1404 N N . PRO A 1 183 ? -2.825 -6.112 17.467 1.00 94.62 183 PRO A N 1
ATOM 1405 C CA . PRO A 1 183 ? -2.253 -6.455 18.762 1.00 94.62 183 PRO A CA 1
ATOM 1406 C C . PRO A 1 183 ? -2.933 -5.658 19.887 1.00 94.62 183 PRO A C 1
ATOM 1408 O O . PRO A 1 183 ? -3.305 -4.499 19.696 1.00 94.62 183 PRO A O 1
ATOM 1411 N N . ARG A 1 184 ? -3.024 -6.246 21.087 1.00 93.25 184 ARG A N 1
ATOM 1412 C CA . ARG A 1 184 ? -3.703 -5.644 22.251 1.00 93.25 184 ARG A CA 1
ATOM 1413 C C . ARG A 1 184 ? -3.274 -4.199 22.568 1.00 93.25 184 ARG A C 1
ATOM 1415 O O . ARG A 1 184 ? -4.167 -3.384 22.764 1.00 93.25 184 ARG A O 1
ATOM 1422 N N . PRO A 1 185 ? -1.980 -3.819 22.557 1.00 95.12 185 PRO A N 1
ATOM 1423 C CA . PRO A 1 185 ? -1.592 -2.423 22.793 1.00 95.12 185 PRO A CA 1
ATOM 1424 C C . PRO A 1 185 ? -2.204 -1.446 21.782 1.00 95.12 185 PRO A C 1
ATOM 1426 O O . PRO A 1 185 ? -2.603 -0.342 22.135 1.00 95.12 185 PRO A O 1
ATOM 1429 N N . LEU A 1 186 ? -2.329 -1.867 20.521 1.00 95.50 186 LEU A N 1
ATOM 1430 C CA . LEU A 1 186 ? -2.903 -1.033 19.473 1.00 95.50 186 LEU A CA 1
ATOM 1431 C C . LEU A 1 186 ? -4.420 -0.889 19.624 1.00 95.50 186 LEU A C 1
ATOM 1433 O O . LEU A 1 186 ? -4.952 0.190 19.391 1.00 95.50 186 LEU A O 1
ATOM 1437 N N . LEU A 1 187 ? -5.094 -1.958 20.053 1.00 95.88 187 LEU A N 1
ATOM 1438 C CA . LEU A 1 187 ? -6.510 -1.924 20.416 1.00 95.88 187 LEU A CA 1
ATOM 1439 C C . LEU A 1 187 ? -6.763 -0.926 21.553 1.00 95.88 187 LEU A C 1
ATOM 1441 O O . LEU A 1 187 ? -7.640 -0.077 21.434 1.00 95.88 187 LEU A O 1
ATOM 1445 N N . LEU A 1 188 ? -5.949 -0.956 22.611 1.00 95.19 188 LEU A N 1
ATOM 1446 C CA . LEU A 1 188 ? -6.066 -0.002 23.719 1.00 95.19 188 LEU A CA 1
ATOM 1447 C C . LEU A 1 188 ? -5.847 1.447 23.262 1.00 95.19 188 LEU A C 1
ATOM 1449 O O . LEU A 1 188 ? -6.599 2.331 23.662 1.00 95.19 188 LEU A O 1
ATOM 1453 N N . ASN A 1 189 ? -4.884 1.686 22.369 1.00 95.94 189 ASN A N 1
ATOM 1454 C CA . ASN A 1 189 ? -4.664 3.013 21.790 1.00 95.94 189 ASN A CA 1
ATOM 1455 C C . ASN A 1 189 ? -5.836 3.470 20.906 1.00 95.94 189 ASN A C 1
ATOM 1457 O O . ASN A 1 189 ? -6.188 4.647 20.927 1.00 95.94 189 ASN A O 1
ATOM 1461 N N . LEU A 1 190 ? -6.467 2.554 20.163 1.00 96.19 190 LEU A N 1
ATOM 1462 C CA . LEU A 1 190 ? -7.670 2.850 19.383 1.00 96.19 190 LEU A CA 1
ATOM 1463 C C . LEU A 1 190 ? -8.857 3.198 20.294 1.00 96.19 190 LEU A C 1
ATOM 1465 O O . LEU A 1 190 ? -9.582 4.147 20.006 1.00 96.19 190 LEU A O 1
ATOM 1469 N N . LYS A 1 191 ? -9.022 2.485 21.416 1.00 95.38 191 LYS A N 1
ATOM 1470 C CA . LYS A 1 191 ? -10.011 2.826 22.450 1.00 95.38 191 LYS A CA 1
ATOM 1471 C C . LYS A 1 191 ? -9.742 4.209 23.039 1.00 95.38 191 LYS A C 1
ATOM 1473 O O . LYS A 1 191 ? -10.654 5.026 23.073 1.00 95.38 191 LYS A O 1
ATOM 1478 N N . ALA A 1 192 ? -8.499 4.492 23.429 1.00 95.75 192 ALA A N 1
ATOM 1479 C CA . ALA A 1 192 ? -8.108 5.794 23.970 1.00 95.75 192 ALA A CA 1
ATOM 1480 C C . ALA A 1 192 ? -8.328 6.936 22.964 1.00 95.75 192 ALA A C 1
ATOM 1482 O O . ALA A 1 192 ? -8.741 8.027 23.350 1.00 95.75 192 ALA A O 1
ATOM 1483 N N . PHE A 1 193 ? -8.093 6.686 21.671 1.00 95.38 193 PHE A N 1
ATOM 1484 C CA . PHE A 1 193 ? -8.458 7.619 20.609 1.00 95.38 193 PHE A CA 1
ATOM 1485 C C . PHE A 1 193 ? -9.972 7.833 20.559 1.00 95.38 193 PHE A C 1
ATOM 1487 O O . PHE A 1 193 ? -10.403 8.978 20.585 1.00 95.38 193 PHE A O 1
ATOM 1494 N N . ALA A 1 194 ? -10.769 6.761 20.531 1.00 94.00 194 ALA A N 1
ATOM 1495 C CA . ALA A 1 194 ? -12.225 6.841 20.431 1.00 94.00 194 ALA A CA 1
ATOM 1496 C C . ALA A 1 194 ? -12.882 7.548 21.626 1.00 94.00 194 ALA A C 1
ATOM 1498 O O . ALA A 1 194 ? -13.917 8.175 21.448 1.00 94.00 194 ALA A O 1
ATOM 1499 N N . THR A 1 195 ? -12.297 7.479 22.823 1.00 93.50 195 THR A N 1
ATOM 1500 C CA . THR A 1 195 ? -12.777 8.201 24.016 1.00 93.50 195 THR A CA 1
ATOM 1501 C C . THR A 1 195 ? -12.148 9.584 24.187 1.00 93.50 195 THR A C 1
ATOM 1503 O O . THR A 1 195 ? -12.510 10.310 25.107 1.00 93.50 195 THR A O 1
ATOM 1506 N N . GLY A 1 196 ? -11.160 9.934 23.364 1.00 92.19 196 GLY A N 1
ATOM 1507 C CA . GLY A 1 196 ? -10.424 11.185 23.479 1.00 92.19 196 GLY A CA 1
ATOM 1508 C C . GLY A 1 196 ? -11.143 12.357 22.814 1.00 92.19 196 GLY A C 1
ATOM 1509 O O . GLY A 1 196 ? -11.825 12.201 21.806 1.00 92.19 196 GLY A O 1
ATOM 1510 N N . GLU A 1 197 ? -10.890 13.565 23.315 1.00 84.06 197 GLU A N 1
ATOM 1511 C CA . GLU A 1 197 ? -11.485 14.817 22.812 1.00 84.06 197 GLU A CA 1
ATOM 1512 C C . GLU A 1 197 ? -11.128 15.127 21.349 1.00 84.06 197 GLU A C 1
ATOM 1514 O O . GLU A 1 197 ? -11.848 15.833 20.650 1.00 84.06 197 GLU A O 1
ATOM 1519 N N . ARG A 1 198 ? -10.022 14.558 20.851 1.00 82.00 198 ARG A N 1
ATOM 1520 C CA . ARG A 1 198 ? -9.586 14.694 19.452 1.00 82.00 198 ARG A CA 1
ATOM 1521 C C . ARG A 1 198 ? -10.424 13.862 18.472 1.00 82.00 198 ARG A C 1
ATOM 1523 O O . ARG A 1 198 ? -10.258 14.011 17.263 1.00 82.00 198 ARG A O 1
ATOM 1530 N N . CYS A 1 199 ? -11.286 12.969 18.961 1.00 87.12 199 CYS A N 1
ATOM 1531 C CA . CYS A 1 199 ? -12.155 12.157 18.122 1.00 87.12 199 CYS A CA 1
ATOM 1532 C C . CYS A 1 199 ? -13.423 12.932 17.749 1.00 87.12 199 CYS A C 1
ATOM 1534 O O . CYS A 1 199 ? -14.329 13.106 18.559 1.00 87.12 199 CYS A O 1
ATOM 1536 N N . GLN A 1 200 ? -13.508 13.349 16.488 1.00 88.88 200 GLN A N 1
ATOM 1537 C CA . GLN A 1 200 ? -14.648 14.109 15.957 1.00 88.88 200 GLN A CA 1
ATOM 1538 C C . GLN A 1 200 ? -15.842 13.225 15.549 1.00 88.88 200 GLN A C 1
ATOM 1540 O O . GLN A 1 200 ? -16.809 13.715 14.973 1.00 88.88 200 GLN A O 1
ATOM 1545 N N . LEU A 1 201 ? -15.786 11.917 15.819 1.00 88.75 201 LEU A N 1
ATOM 1546 C CA . LEU A 1 201 ? -16.870 10.990 15.493 1.00 88.75 201 LEU A CA 1
ATOM 1547 C C . LEU A 1 201 ? -18.069 11.185 16.425 1.00 88.75 201 LEU A C 1
ATOM 1549 O O . LEU A 1 201 ? -17.914 11.585 17.583 1.00 88.75 201 LEU A O 1
ATOM 1553 N N . ALA A 1 202 ? -19.261 10.842 15.931 1.00 92.25 202 ALA A N 1
ATOM 1554 C CA . ALA A 1 202 ? -20.488 10.899 16.719 1.00 92.25 202 ALA A CA 1
ATOM 1555 C C . ALA A 1 202 ? -20.416 9.952 17.929 1.00 92.25 202 ALA A C 1
ATOM 1557 O O . ALA A 1 202 ? -19.836 8.869 17.845 1.00 92.25 202 ALA A O 1
ATOM 1558 N N . GLU A 1 203 ? -21.061 10.316 19.042 1.00 90.69 203 GLU A N 1
ATOM 1559 C CA . GLU A 1 203 ? -21.002 9.547 20.299 1.00 90.69 203 GLU A CA 1
ATOM 1560 C C . GLU A 1 203 ? -21.394 8.073 20.120 1.00 90.69 203 GLU A C 1
ATOM 1562 O O . GLU A 1 203 ? -20.721 7.177 20.626 1.00 90.69 203 GLU A O 1
ATOM 1567 N N . MET A 1 204 ? -22.421 7.802 19.312 1.00 90.62 204 MET A N 1
ATOM 1568 C CA . MET A 1 204 ? -22.837 6.434 18.991 1.00 90.62 204 MET A CA 1
ATOM 1569 C C . MET A 1 204 ? -21.724 5.633 18.293 1.00 90.62 204 MET A C 1
ATOM 1571 O O . MET A 1 204 ? -21.514 4.459 18.598 1.00 90.62 204 MET A O 1
ATOM 1575 N N . GLN A 1 205 ? -20.982 6.261 17.375 1.00 91.56 205 GLN A N 1
ATOM 1576 C CA . GLN A 1 205 ? -19.859 5.618 16.688 1.00 91.56 205 GLN A CA 1
ATOM 1577 C C . GLN A 1 205 ? -18.694 5.380 17.651 1.00 91.56 205 GLN A C 1
ATOM 1579 O O . GLN A 1 205 ? -18.103 4.301 17.622 1.00 91.56 205 GLN A O 1
ATOM 1584 N N . ARG A 1 206 ? -18.392 6.345 18.530 1.00 93.94 206 ARG A N 1
ATOM 1585 C CA . ARG A 1 206 ? -17.350 6.204 19.559 1.00 93.94 206 ARG A CA 1
ATOM 1586 C C . ARG A 1 206 ? -17.646 5.026 20.481 1.00 93.94 206 ARG A C 1
ATOM 1588 O O . ARG A 1 206 ? -16.799 4.147 20.629 1.00 93.94 206 ARG A O 1
ATOM 1595 N N . ARG A 1 207 ? -18.869 4.949 21.021 1.00 93.56 207 ARG A N 1
ATOM 1596 C CA . ARG A 1 207 ? -19.309 3.848 21.891 1.00 93.56 207 ARG A CA 1
ATOM 1597 C C . ARG A 1 207 ? -19.177 2.489 21.201 1.00 93.56 207 ARG A C 1
ATOM 1599 O O . ARG A 1 207 ? -18.567 1.585 21.763 1.00 93.56 207 ARG A O 1
ATOM 1606 N N . ARG A 1 208 ? -19.636 2.374 19.950 1.00 94.81 208 ARG A N 1
ATOM 1607 C CA . ARG A 1 208 ? -19.478 1.156 19.138 1.00 94.81 208 ARG A CA 1
ATOM 1608 C C . ARG A 1 208 ? -18.015 0.725 19.017 1.00 94.81 208 ARG A C 1
ATOM 1610 O O . ARG A 1 208 ? -17.711 -0.459 19.129 1.00 94.81 208 ARG A O 1
ATOM 1617 N N . VAL A 1 209 ? -17.106 1.664 18.744 1.00 94.62 209 VAL A N 1
ATOM 1618 C CA . VAL A 1 209 ? -15.674 1.348 18.615 1.00 94.62 209 VAL A CA 1
ATOM 1619 C C . VAL A 1 209 ? -15.138 0.782 19.925 1.00 94.62 209 VAL A C 1
ATOM 1621 O O . VAL A 1 209 ? -14.453 -0.238 19.903 1.00 94.62 209 VAL A O 1
ATOM 1624 N N . VAL A 1 210 ? -15.487 1.398 21.056 1.00 94.94 210 VAL A N 1
ATOM 1625 C CA . VAL A 1 210 ? -15.084 0.928 22.387 1.00 94.94 210 VAL A CA 1
ATOM 1626 C C . VAL A 1 210 ? -15.603 -0.484 22.661 1.00 94.94 210 VAL A C 1
ATOM 1628 O O . VAL A 1 210 ? -14.810 -1.345 23.031 1.00 94.94 210 VAL A O 1
ATOM 1631 N N . GLU A 1 211 ? -16.885 -0.752 22.411 1.00 95.19 211 GLU A N 1
ATOM 1632 C CA . GLU A 1 211 ? -17.501 -2.072 22.621 1.00 95.19 211 GLU A CA 1
ATOM 1633 C C . GLU A 1 211 ? -16.809 -3.172 21.806 1.00 95.19 211 GLU A C 1
ATOM 1635 O O . GLU A 1 211 ? -16.449 -4.225 22.338 1.00 95.19 211 GLU A O 1
ATOM 1640 N N . VAL A 1 212 ? -16.564 -2.920 20.515 1.00 94.31 212 VAL A N 1
ATOM 1641 C CA . VAL A 1 212 ? -15.885 -3.883 19.635 1.00 94.31 212 VAL A CA 1
ATOM 1642 C C . VAL A 1 212 ? -14.439 -4.114 20.077 1.00 94.31 212 VAL A C 1
ATOM 1644 O O . VAL A 1 212 ? -13.953 -5.249 20.059 1.00 94.31 212 VAL A O 1
ATOM 1647 N N . VAL A 1 213 ? -13.743 -3.052 20.484 1.00 93.06 213 VAL A N 1
ATOM 1648 C CA . VAL A 1 213 ? -12.362 -3.132 20.968 1.00 93.06 213 VAL A CA 1
ATOM 1649 C C . VAL A 1 213 ? -12.274 -3.907 22.282 1.00 93.06 213 VAL A C 1
ATOM 1651 O O . VAL A 1 213 ? -11.394 -4.758 22.415 1.00 93.06 213 VAL A O 1
ATOM 1654 N N . ASP A 1 214 ? -13.183 -3.668 23.225 1.00 92.56 214 ASP A N 1
ATOM 1655 C CA . ASP A 1 214 ? -13.220 -4.371 24.508 1.00 92.56 214 ASP A CA 1
ATOM 1656 C C . ASP A 1 214 ? -13.517 -5.861 24.319 1.00 92.56 214 ASP A C 1
ATOM 1658 O O . ASP A 1 214 ? -12.804 -6.707 24.864 1.00 92.56 214 ASP A O 1
ATOM 1662 N N . ALA A 1 215 ? -14.484 -6.198 23.459 1.00 92.25 215 ALA A N 1
ATOM 1663 C CA . ALA A 1 215 ? -14.777 -7.583 23.102 1.00 92.25 215 ALA A CA 1
ATOM 1664 C C . ALA A 1 215 ? -13.563 -8.291 22.468 1.00 92.25 215 ALA A C 1
ATOM 1666 O O . ALA A 1 215 ? -13.288 -9.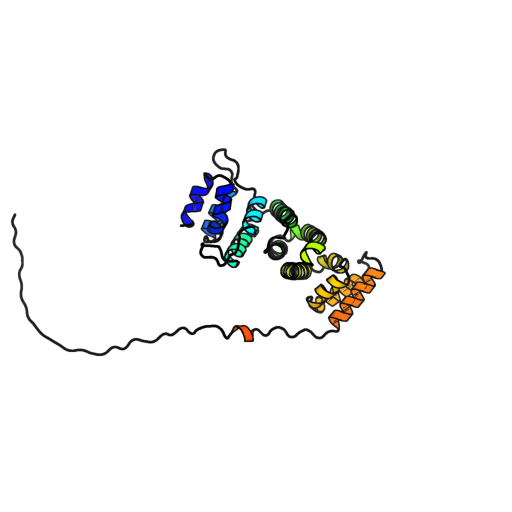458 22.761 1.00 92.25 215 ALA A O 1
ATOM 1667 N N . ALA A 1 216 ? -12.804 -7.591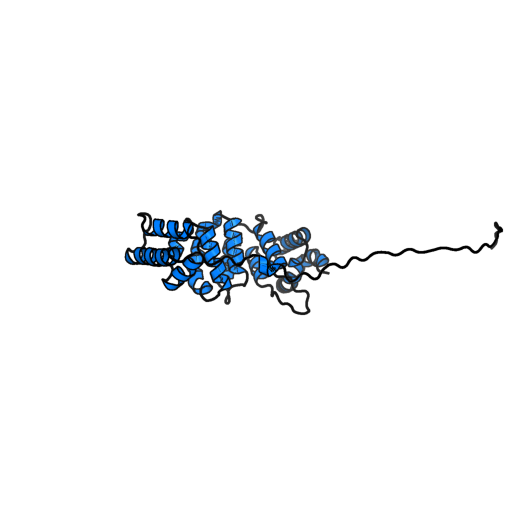 21.620 1.00 90.38 216 ALA A N 1
ATOM 1668 C CA . ALA A 1 216 ? -11.597 -8.136 21.003 1.00 90.38 216 ALA A CA 1
ATOM 1669 C C . ALA A 1 216 ? -10.431 -8.282 21.998 1.00 90.38 216 ALA A C 1
ATOM 1671 O O . ALA A 1 216 ? -9.693 -9.264 21.926 1.00 90.38 216 ALA A O 1
ATOM 1672 N N . ALA A 1 217 ? -10.267 -7.338 22.929 1.00 85.00 217 ALA A N 1
ATOM 1673 C CA . ALA A 1 217 ? -9.191 -7.340 23.920 1.00 85.00 217 ALA A CA 1
ATOM 1674 C C . ALA A 1 217 ? -9.420 -8.331 25.076 1.00 85.00 217 ALA A C 1
ATOM 1676 O O . ALA A 1 217 ? -8.447 -8.766 25.696 1.00 85.00 217 ALA A O 1
ATOM 1677 N N . ALA A 1 218 ? -10.677 -8.686 25.361 1.00 82.75 218 ALA A N 1
ATOM 1678 C CA . ALA A 1 218 ? -11.045 -9.696 26.352 1.00 82.75 218 ALA A CA 1
ATOM 1679 C C . ALA A 1 218 ? -10.728 -11.130 25.893 1.00 82.75 218 ALA A C 1
ATOM 1681 O O . ALA A 1 218 ? -10.545 -12.024 26.720 1.00 82.75 218 ALA A O 1
ATOM 1682 N N . LYS A 1 219 ? -10.639 -11.369 24.579 1.00 72.81 219 LYS A N 1
ATOM 1683 C CA . LYS A 1 219 ? -10.306 -12.689 24.043 1.00 72.81 219 LYS A CA 1
ATOM 1684 C C . LYS A 1 219 ? -8.804 -12.972 24.239 1.00 72.81 219 LYS A C 1
ATOM 1686 O O . LYS A 1 219 ? -7.987 -12.132 23.854 1.00 72.81 219 LYS A O 1
ATOM 1691 N N . PRO A 1 220 ? -8.407 -14.137 24.796 1.00 58.88 220 PRO A N 1
ATOM 1692 C CA . PRO A 1 220 ? -6.998 -14.507 24.901 1.00 58.88 220 PRO A CA 1
ATOM 1693 C C . PRO A 1 220 ? -6.334 -14.470 23.517 1.00 58.88 220 PRO A C 1
ATOM 1695 O O . PRO A 1 220 ? -6.996 -14.804 22.525 1.00 58.88 220 PRO A O 1
ATOM 1698 N N . PRO A 1 221 ? -5.050 -14.075 23.415 1.00 56.03 221 PRO A N 1
ATOM 1699 C CA . PRO A 1 221 ? -4.354 -14.078 22.137 1.00 56.03 221 PRO A CA 1
ATOM 1700 C C . PRO A 1 221 ? -4.429 -15.483 21.535 1.00 56.03 221 PRO A C 1
ATOM 1702 O O . PRO A 1 221 ? -4.085 -16.462 22.196 1.00 56.03 221 PRO A O 1
ATOM 1705 N N . ALA A 1 222 ? -4.898 -15.581 20.288 1.00 55.91 222 ALA A N 1
ATOM 1706 C CA . ALA A 1 222 ? -4.858 -16.838 19.554 1.00 55.91 222 ALA A CA 1
ATOM 1707 C C . ALA A 1 222 ? -3.413 -17.372 19.563 1.00 55.91 222 ALA A C 1
ATOM 1709 O O . ALA A 1 222 ? -2.483 -16.566 19.405 1.00 55.91 222 ALA A O 1
ATOM 1710 N N . PRO A 1 223 ? -3.202 -18.687 19.756 1.00 43.38 223 PRO A N 1
ATOM 1711 C CA . PRO A 1 223 ? -1.866 -19.257 19.704 1.00 43.38 223 PRO A CA 1
ATOM 1712 C C . PRO A 1 223 ? -1.228 -18.870 18.369 1.00 43.38 223 PRO A C 1
ATOM 1714 O O . PRO A 1 223 ? -1.830 -19.038 17.304 1.00 43.38 223 PRO A O 1
ATOM 1717 N N . LYS A 1 224 ? -0.025 -18.281 18.426 1.00 42.59 224 LYS A N 1
ATOM 1718 C CA . LYS A 1 224 ? 0.787 -18.082 17.222 1.00 42.59 224 LYS A CA 1
ATOM 1719 C C . LYS A 1 224 ? 0.923 -19.457 16.556 1.00 42.59 224 LYS A C 1
ATOM 1721 O O . LYS A 1 224 ? 1.214 -20.405 17.283 1.00 42.59 224 LYS A O 1
ATOM 1726 N N . PRO A 1 225 ? 0.755 -19.591 15.230 1.00 38.75 225 PRO A N 1
ATOM 1727 C CA . PRO A 1 225 ? 1.214 -20.797 14.561 1.00 38.75 225 PRO A CA 1
ATOM 1728 C C . PRO A 1 225 ? 2.714 -20.908 14.847 1.00 38.75 225 PRO A C 1
ATOM 1730 O O . PRO A 1 225 ? 3.499 -20.044 14.448 1.00 38.75 225 PRO A O 1
ATOM 1733 N N . THR A 1 226 ? 3.084 -21.897 15.653 1.00 38.81 226 THR A N 1
ATOM 1734 C CA . THR A 1 226 ? 4.467 -22.236 15.960 1.00 38.81 226 THR A CA 1
ATOM 1735 C C . THR A 1 226 ? 5.163 -22.543 14.641 1.00 38.81 226 THR A C 1
ATOM 1737 O O . THR A 1 226 ? 4.651 -23.296 13.814 1.00 38.81 226 THR A O 1
ATOM 1740 N N . ALA A 1 227 ? 6.343 -21.960 14.444 1.00 44.78 227 ALA A N 1
ATOM 1741 C CA . ALA A 1 227 ? 7.200 -22.164 13.276 1.00 44.78 227 ALA A CA 1
ATOM 1742 C C . ALA A 1 227 ? 7.730 -23.613 13.138 1.00 44.78 227 ALA A C 1
ATOM 1744 O O . ALA A 1 227 ? 8.588 -23.887 12.309 1.00 44.78 227 ALA A O 1
ATOM 1745 N N . GLU A 1 228 ? 7.211 -24.546 13.932 1.00 39.41 228 GLU A N 1
ATOM 1746 C CA . GLU A 1 228 ? 7.671 -25.926 14.054 1.00 39.41 228 GLU A CA 1
ATOM 1747 C C . GLU A 1 228 ? 6.993 -26.875 13.048 1.00 39.41 228 GLU A C 1
ATOM 1749 O O . GLU A 1 228 ? 7.511 -27.946 12.762 1.00 39.41 228 GLU A O 1
ATOM 1754 N N . ALA A 1 229 ? 5.895 -26.455 12.405 1.00 36.81 229 ALA A N 1
ATOM 1755 C CA . ALA A 1 229 ? 5.256 -27.226 11.330 1.00 36.81 229 ALA A CA 1
ATOM 1756 C C . ALA A 1 229 ? 5.877 -26.996 9.932 1.00 36.81 229 ALA A C 1
ATOM 1758 O O . ALA A 1 229 ? 5.460 -27.628 8.965 1.00 36.81 229 ALA A O 1
ATOM 1759 N N . ALA A 1 230 ? 6.871 -26.106 9.803 1.00 37.47 230 ALA A N 1
ATOM 1760 C CA . ALA A 1 230 ? 7.556 -25.819 8.535 1.00 37.47 230 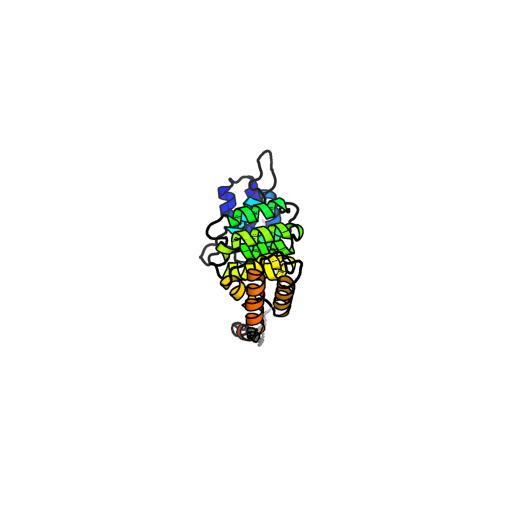ALA A CA 1
ATOM 1761 C C . ALA A 1 230 ? 8.885 -26.582 8.354 1.00 37.47 230 ALA A C 1
ATOM 1763 O O . ALA A 1 230 ? 9.495 -26.490 7.292 1.00 37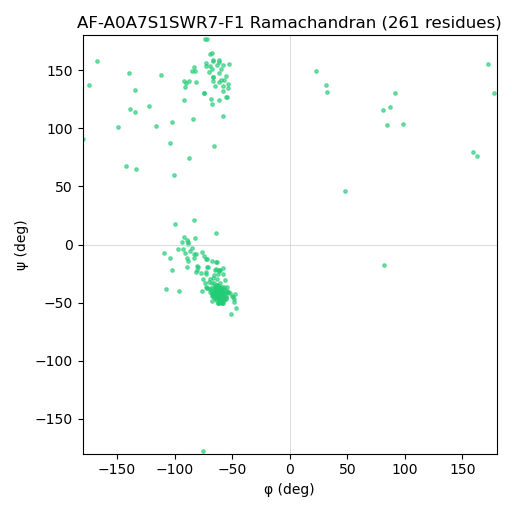.47 230 ALA A O 1
ATOM 1764 N N . ALA A 1 231 ? 9.333 -27.352 9.353 1.00 36.62 231 ALA A N 1
ATOM 1765 C CA . ALA A 1 231 ? 10.610 -28.073 9.306 1.00 36.62 231 ALA A CA 1
ATOM 1766 C C . ALA A 1 231 ? 10.510 -29.529 8.795 1.00 36.62 231 ALA A C 1
ATOM 1768 O O . ALA A 1 231 ? 11.522 -30.219 8.739 1.00 36.62 231 ALA A O 1
ATOM 1769 N N . ALA A 1 232 ? 9.327 -30.008 8.392 1.00 38.44 232 ALA A N 1
ATOM 1770 C CA . ALA A 1 232 ? 9.122 -31.403 7.976 1.00 38.44 232 ALA A CA 1
ATOM 1771 C C . ALA A 1 232 ? 9.117 -31.638 6.448 1.00 38.44 232 ALA A C 1
ATOM 1773 O O . ALA A 1 232 ? 8.644 -32.674 5.989 1.00 38.44 232 ALA A O 1
ATOM 1774 N N . ALA A 1 233 ? 9.641 -30.710 5.643 1.00 37.06 233 ALA A N 1
ATOM 1775 C CA . ALA A 1 233 ? 9.796 -30.922 4.201 1.00 37.06 233 ALA A CA 1
ATOM 1776 C C . ALA A 1 233 ? 11.099 -30.308 3.672 1.00 37.06 233 ALA A C 1
ATOM 1778 O O . ALA A 1 233 ? 11.096 -29.355 2.897 1.00 37.06 233 ALA A O 1
ATOM 1779 N N . ALA A 1 234 ? 12.226 -30.877 4.092 1.00 35.84 234 ALA A N 1
ATOM 1780 C CA . ALA A 1 234 ? 13.484 -30.782 3.364 1.00 35.84 234 ALA A CA 1
ATOM 1781 C C . ALA A 1 234 ? 13.941 -32.214 3.050 1.00 35.84 234 ALA A C 1
ATOM 1783 O O . ALA A 1 234 ? 14.152 -32.980 3.993 1.00 35.84 234 ALA A O 1
ATOM 1784 N N . PRO A 1 235 ? 14.090 -32.628 1.779 1.00 39.38 235 PRO A N 1
ATOM 1785 C CA . PRO A 1 235 ? 14.839 -33.834 1.497 1.00 39.38 235 PRO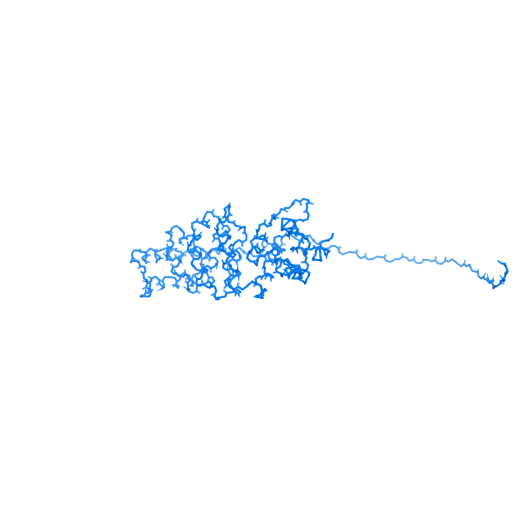 A CA 1
ATOM 1786 C C . PRO A 1 235 ? 16.329 -33.533 1.671 1.00 39.38 235 PRO A C 1
ATOM 1788 O O . PRO A 1 235 ? 16.862 -32.535 1.181 1.00 39.38 235 PRO A O 1
ATOM 1791 N N . ALA A 1 236 ? 16.961 -34.414 2.436 1.00 34.41 236 ALA A N 1
ATOM 1792 C CA . ALA A 1 236 ? 18.357 -34.401 2.810 1.00 34.41 236 ALA A CA 1
ATOM 1793 C C . ALA A 1 236 ? 19.293 -34.414 1.592 1.00 34.41 236 ALA A C 1
ATOM 1795 O O . ALA A 1 236 ? 19.131 -35.201 0.659 1.00 34.41 236 ALA A O 1
ATOM 1796 N N . ALA A 1 237 ? 20.332 -33.583 1.662 1.00 34.56 237 ALA A N 1
ATOM 1797 C CA . ALA A 1 237 ? 21.544 -33.771 0.886 1.00 34.56 237 ALA A CA 1
ATOM 1798 C C . ALA A 1 237 ? 22.184 -35.111 1.283 1.00 34.56 237 ALA A C 1
ATOM 1800 O O . ALA A 1 237 ? 22.475 -35.334 2.457 1.00 34.56 237 ALA A O 1
ATOM 1801 N N . THR A 1 238 ? 22.412 -35.992 0.308 1.00 34.28 238 THR A N 1
ATOM 1802 C CA . THR A 1 238 ? 23.277 -37.163 0.486 1.00 34.28 238 THR A CA 1
ATOM 1803 C C . THR A 1 238 ? 24.615 -36.877 -0.178 1.00 34.28 238 THR A C 1
ATOM 1805 O O . THR A 1 238 ? 24.739 -36.880 -1.399 1.00 34.28 238 THR A O 1
ATOM 1808 N N . THR A 1 239 ? 25.614 -36.618 0.656 1.00 35.91 239 THR A N 1
ATOM 1809 C CA . THR A 1 239 ? 27.034 -36.795 0.357 1.00 35.91 239 THR A CA 1
ATOM 1810 C C . THR A 1 239 ? 27.452 -38.199 0.795 1.00 35.91 239 THR A C 1
ATOM 1812 O O . THR A 1 239 ? 27.305 -38.533 1.968 1.00 35.91 239 THR A O 1
ATOM 1815 N N . ALA A 1 240 ? 28.018 -38.991 -0.114 1.00 34.31 240 ALA A N 1
ATOM 1816 C CA . ALA A 1 240 ? 28.877 -40.142 0.185 1.00 34.31 240 ALA A CA 1
ATOM 1817 C C . ALA A 1 240 ? 29.868 -40.251 -0.991 1.00 34.31 240 ALA A C 1
ATOM 1819 O O . ALA A 1 240 ? 29.449 -40.413 -2.131 1.00 34.31 240 ALA A O 1
ATOM 1820 N N . ALA A 1 241 ? 31.106 -39.783 -0.831 1.00 31.75 241 ALA A N 1
ATOM 1821 C CA . ALA A 1 241 ? 32.252 -40.469 -0.226 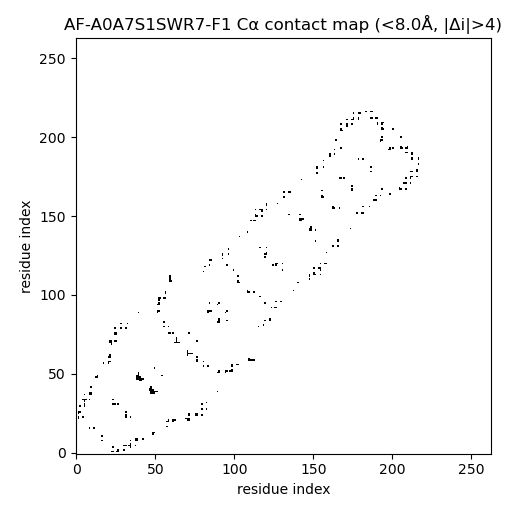1.00 31.75 241 ALA A CA 1
ATOM 1822 C C . ALA A 1 241 ? 32.944 -41.430 -1.210 1.00 31.75 241 ALA A C 1
ATOM 1824 O O . ALA A 1 241 ? 32.377 -42.411 -1.676 1.00 31.75 241 ALA A O 1
ATOM 1825 N N . ALA A 1 242 ? 34.197 -41.081 -1.504 1.00 33.97 242 ALA A N 1
ATOM 1826 C CA . ALA A 1 242 ? 35.160 -41.840 -2.279 1.00 33.97 242 ALA A CA 1
ATOM 1827 C C . ALA A 1 242 ? 35.525 -43.174 -1.607 1.00 33.97 242 ALA A C 1
ATOM 1829 O O . ALA A 1 242 ? 35.512 -43.297 -0.382 1.00 33.97 242 ALA A O 1
ATOM 1830 N N . THR A 1 243 ? 35.954 -44.149 -2.407 1.00 33.31 243 THR A N 1
ATOM 1831 C CA . THR A 1 243 ? 36.769 -45.269 -1.926 1.00 33.31 243 THR A CA 1
ATOM 1832 C C . THR A 1 243 ? 37.863 -45.555 -2.947 1.00 33.31 243 THR A C 1
ATOM 1834 O O . THR A 1 243 ? 37.596 -45.883 -4.099 1.00 33.31 243 THR A O 1
ATOM 1837 N N . THR A 1 244 ? 39.101 -45.376 -2.501 1.00 35.72 244 THR A N 1
ATOM 1838 C CA . THR A 1 244 ? 40.350 -45.767 -3.156 1.00 35.72 244 THR A CA 1
ATOM 1839 C C . THR A 1 244 ? 40.758 -47.171 -2.717 1.00 35.72 244 THR A C 1
ATOM 1841 O O . THR A 1 244 ? 40.761 -47.453 -1.522 1.00 35.72 244 THR A O 1
ATOM 1844 N N . SER A 1 245 ? 41.168 -48.008 -3.669 1.00 37.09 245 SER A N 1
ATOM 1845 C CA . SER A 1 245 ? 42.093 -49.153 -3.542 1.00 37.09 245 SER A CA 1
ATOM 1846 C C . SER A 1 245 ? 42.314 -49.667 -4.975 1.00 37.09 245 SER A C 1
ATOM 1848 O O . SER A 1 245 ? 41.351 -49.701 -5.729 1.00 37.09 245 SER A O 1
ATOM 1850 N N . GLY A 1 246 ? 43.478 -50.038 -5.498 1.00 30.19 246 GLY A N 1
ATOM 1851 C CA . GLY A 1 246 ? 44.817 -50.315 -4.991 1.00 30.19 246 GLY A CA 1
ATOM 1852 C C . GLY A 1 246 ? 45.617 -50.903 -6.177 1.00 30.19 246 GLY A C 1
ATOM 1853 O O . GLY A 1 246 ? 45.027 -51.395 -7.134 1.00 30.19 246 GLY A O 1
ATOM 1854 N N . ALA A 1 247 ? 46.940 -50.763 -6.139 1.00 34.16 247 ALA A N 1
ATOM 1855 C CA . ALA A 1 247 ? 47.916 -50.927 -7.225 1.00 34.16 247 ALA A CA 1
ATOM 1856 C C . ALA A 1 247 ? 48.113 -52.356 -7.792 1.00 34.16 247 ALA A C 1
ATOM 1858 O O . ALA A 1 247 ? 47.796 -53.329 -7.113 1.00 34.16 247 ALA A O 1
ATOM 1859 N N . THR A 1 248 ? 48.751 -52.491 -8.972 1.00 33.97 248 THR A N 1
ATOM 1860 C CA . THR A 1 248 ? 50.126 -53.056 -9.129 1.00 33.97 248 THR A CA 1
ATOM 1861 C C . THR A 1 248 ? 50.603 -53.166 -10.597 1.00 33.97 248 THR A C 1
ATOM 1863 O O . THR A 1 248 ? 49.893 -53.655 -11.464 1.00 33.97 248 THR A O 1
ATOM 1866 N N . GLU A 1 249 ? 51.820 -52.641 -10.803 1.00 32.69 249 GLU A N 1
ATOM 1867 C CA . GLU A 1 249 ? 52.966 -53.029 -11.659 1.00 32.69 249 GLU A CA 1
ATOM 1868 C C . GLU A 1 249 ? 52.818 -53.735 -13.025 1.00 32.69 249 GLU A C 1
ATOM 1870 O O . GLU A 1 249 ? 52.165 -54.761 -13.177 1.00 32.69 249 GLU A O 1
ATOM 1875 N N . GLY A 1 250 ? 53.623 -53.263 -13.992 1.00 31.69 250 GLY A N 1
ATOM 1876 C CA . GLY A 1 250 ? 53.932 -53.979 -15.234 1.00 31.69 250 GLY A CA 1
ATOM 1877 C C . GLY A 1 250 ? 54.893 -53.225 -16.162 1.00 31.69 250 GLY A C 1
ATOM 1878 O O . GLY A 1 250 ? 54.467 -52.428 -16.983 1.00 31.69 250 GLY A O 1
ATOM 1879 N N . SER A 1 251 ? 56.186 -53.490 -15.985 1.00 32.97 251 SER A N 1
ATOM 1880 C CA . SER A 1 251 ? 57.386 -52.993 -16.685 1.00 32.97 251 SER A CA 1
ATOM 1881 C C . SER A 1 251 ? 57.404 -53.120 -18.229 1.00 32.97 251 SER A C 1
ATOM 1883 O O . SER A 1 251 ? 56.803 -54.040 -18.778 1.00 32.97 251 SER A O 1
ATOM 1885 N N . GLY A 1 252 ? 58.189 -52.267 -18.911 1.00 33.09 252 GLY A N 1
ATOM 1886 C CA . GLY A 1 252 ? 58.553 -52.392 -20.339 1.00 33.09 252 GLY A CA 1
ATOM 1887 C C . GLY A 1 252 ? 59.011 -51.063 -20.973 1.00 33.09 252 GLY A C 1
ATOM 1888 O O . GLY A 1 252 ? 58.175 -50.326 -21.469 1.00 33.09 252 GLY A O 1
ATOM 1889 N N . VAL A 1 253 ? 60.255 -50.604 -20.772 1.00 40.06 253 VAL A N 1
ATOM 1890 C CA . VAL A 1 253 ? 61.423 -50.791 -21.676 1.00 40.06 253 VAL A CA 1
ATOM 1891 C C . VAL A 1 253 ? 61.508 -49.742 -22.813 1.00 40.06 253 VAL A C 1
ATOM 1893 O O . VAL A 1 253 ? 60.769 -49.797 -23.784 1.00 40.06 253 VAL A O 1
ATOM 1896 N N . VAL A 1 254 ? 62.425 -48.788 -22.582 1.00 40.62 254 VAL A N 1
ATOM 1897 C CA . VAL A 1 254 ? 63.395 -48.053 -23.439 1.00 40.62 254 VAL A CA 1
ATOM 1898 C C . VAL A 1 254 ? 63.251 -47.874 -24.967 1.00 40.62 254 VAL A C 1
ATOM 1900 O O . VAL A 1 254 ? 62.912 -48.791 -25.704 1.00 40.62 254 VAL A O 1
ATOM 1903 N N . ASP A 1 255 ? 63.804 -46.713 -25.360 1.00 36.91 255 ASP A N 1
ATOM 1904 C CA . ASP A 1 255 ? 64.581 -46.367 -26.573 1.00 36.91 255 ASP A CA 1
ATOM 1905 C C . ASP A 1 255 ? 63.806 -45.682 -27.723 1.00 36.91 255 ASP A C 1
ATOM 1907 O O . ASP A 1 255 ? 62.893 -46.262 -28.293 1.00 36.91 255 ASP A O 1
ATOM 1911 N N . ASN A 1 256 ? 63.938 -44.361 -27.932 1.00 35.50 256 ASN A N 1
ATOM 1912 C CA . ASN A 1 256 ? 65.027 -43.567 -28.552 1.00 35.50 256 ASN A CA 1
ATOM 1913 C C . ASN A 1 256 ? 64.789 -43.391 -30.068 1.00 35.50 256 ASN A C 1
ATOM 1915 O O . ASN A 1 256 ? 64.502 -44.357 -30.767 1.00 35.50 256 ASN A O 1
ATOM 1919 N N . GLY A 1 257 ? 64.883 -42.159 -30.579 1.00 35.66 257 GLY A N 1
ATOM 1920 C CA . GLY A 1 257 ? 64.659 -41.887 -32.004 1.00 35.66 257 GLY A CA 1
ATOM 1921 C C . GLY A 1 257 ? 64.404 -40.420 -32.331 1.00 35.66 257 GLY A C 1
ATOM 1922 O O . GLY A 1 257 ? 63.267 -40.011 -32.539 1.00 35.66 257 GLY A O 1
ATOM 1923 N N . THR A 1 258 ? 65.489 -39.658 -32.327 1.00 41.66 258 THR A N 1
ATOM 1924 C CA . THR A 1 258 ? 65.666 -38.285 -32.818 1.00 41.66 258 THR A CA 1
ATOM 1925 C C . THR A 1 258 ? 65.551 -38.200 -34.353 1.00 41.66 258 THR A C 1
ATOM 1927 O O . THR A 1 258 ? 65.891 -39.176 -35.011 1.00 41.66 258 THR A O 1
ATOM 1930 N N . ASP A 1 259 ? 65.093 -37.037 -34.844 1.00 43.09 259 ASP A N 1
ATOM 1931 C CA . ASP A 1 259 ? 65.280 -36.367 -36.156 1.00 43.09 259 ASP A CA 1
ATOM 1932 C C . ASP A 1 259 ? 65.439 -37.195 -37.451 1.00 43.09 259 ASP A C 1
ATOM 1934 O O . ASP A 1 259 ? 66.323 -38.035 -37.544 1.00 43.09 259 ASP A O 1
ATOM 1938 N N . ASP A 1 260 ? 64.681 -36.847 -38.504 1.00 42.81 260 ASP A N 1
ATOM 1939 C CA . ASP A 1 260 ? 65.275 -36.329 -39.756 1.00 42.81 260 ASP A CA 1
ATOM 1940 C C . ASP A 1 260 ? 64.223 -35.713 -40.709 1.00 42.81 260 ASP A C 1
ATOM 1942 O O . ASP A 1 260 ? 63.020 -35.962 -40.603 1.00 42.81 260 ASP A O 1
ATOM 1946 N N . GLU A 1 261 ? 64.730 -34.858 -41.592 1.00 45.31 261 GLU A N 1
ATOM 1947 C CA . GLU A 1 261 ? 64.097 -33.930 -42.530 1.00 45.31 261 GLU A CA 1
ATOM 1948 C C . GLU A 1 261 ? 63.463 -34.579 -43.789 1.00 45.31 261 GLU A C 1
ATOM 1950 O O . GLU A 1 261 ? 63.582 -35.777 -44.040 1.00 45.31 261 GLU A O 1
ATOM 1955 N N . VAL A 1 262 ? 62.930 -33.688 -44.650 1.00 47.69 262 VAL A N 1
ATOM 1956 C CA . VAL A 1 262 ? 62.630 -33.813 -46.100 1.00 47.69 262 VAL A CA 1
ATOM 1957 C C . VAL A 1 262 ? 61.237 -34.408 -46.385 1.00 47.69 262 VAL A C 1
ATOM 1959 O O . VAL A 1 262 ? 60.922 -35.504 -45.945 1.00 47.69 262 VAL A O 1
ATOM 1962 N N . GLU A 1 263 ? 60.288 -33.738 -47.049 1.00 42.62 263 GLU A N 1
ATOM 1963 C CA . GLU A 1 263 ? 60.311 -32.834 -48.217 1.00 42.62 263 GLU A CA 1
ATOM 1964 C C . GLU A 1 263 ? 59.143 -31.825 -48.157 1.00 42.62 263 GLU A C 1
ATOM 1966 O O . GLU A 1 263 ? 58.054 -32.208 -47.661 1.00 42.62 263 GLU A O 1
#

Solvent-accessible surface area (backbone atoms only — not comparable to full-atom values): 15978 Å² total; per-residue (Å²): 116,64,87,62,44,50,82,54,55,78,77,54,58,58,69,60,52,57,72,43,44,47,46,47,38,64,43,57,70,70,58,31,54,53,29,50,50,49,38,52,42,67,52,96,92,42,75,40,70,31,56,57,26,57,46,55,46,53,62,58,65,55,74,74,54,94,58,97,61,89,46,36,51,72,66,35,50,50,50,44,50,50,5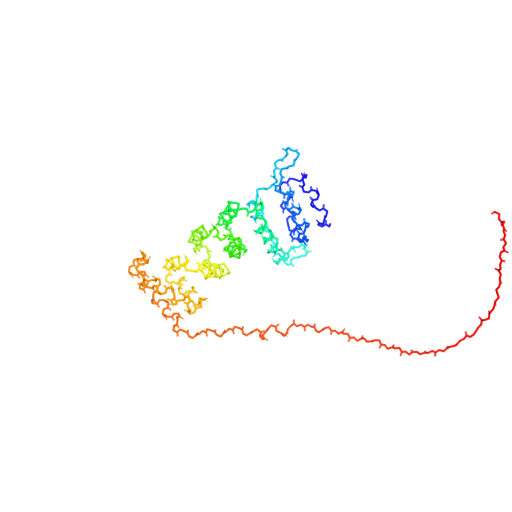4,46,64,70,38,52,92,62,39,34,74,67,33,49,53,51,25,53,54,58,45,69,71,43,84,74,64,46,89,58,48,38,58,49,52,42,50,41,57,69,78,39,57,91,43,45,70,59,51,56,52,50,51,60,73,41,45,76,68,27,66,81,33,70,70,39,35,53,29,48,50,50,37,40,62,71,44,52,76,79,30,44,66,62,55,59,70,43,54,74,67,56,36,45,60,43,45,74,74,51,56,65,73,58,41,53,50,47,37,53,44,47,75,31,91,86,41,87,64,55,68,72,52,28,52,51,47,40,54,46,39,50,60,44,63,70,48,77,82,75,80,73,84,66,82,74,80,72,72,84,80,72,86,77,87,84,86,81,83,89,85,90,84,82,89,85,89,84,89,85,82,87,84,89,86,78,88,85,86,88,133

pLDDT: mean 82.55, std 21.24, range [30.19, 98.38]